Protein AF-A0A7W6LQP1-F1 (afdb_monomer)

Secondary structure (DSSP, 8-state):
--HHHHHHHHHHHHTT---HHHHHHH-GGGGGTTS-HHHHIIIIITTTT--SBTTB-HHHHHHH-HHHHHTT--HHHHIIIIITTTT--SS--TTGGG--TT---TTS-PPPEEEE-SSPP-TTS-EEEEE-S---SS--SHHHHHHHHHHHHHTTT-EEEEEES----HHHHHHHHHH-SEEEES----

pLDDT: mean 82.02, std 13.29, range [37.09, 97.5]

Nearest PDB structures (foldseek):
  1rrc-assembly1_A  TM=2.774E-01  e=2.272E-01  Tequatrovirus T4
  8iet-assembly1_B  TM=3.147E-01  e=8.866E-01  Homo sapiens
  6ks7-assembly1_e  TM=4.538E-01  e=5.812E+00  Saccharomyces cerevisiae S288C
  4a0o-assembly1_H  TM=3.782E-01  e=6.617E+00  Bos taurus
  4a0w-assembly1_N  TM=2.871E-01  e=5.812E+00  Bos taurus

Organism: NCBI:txid1404341

Foldseek 3Di:
DPPVLVVVLVLLVVLVQADQVQQCVVPVVCVVPPDRSSSCCSVPVQVVQHGRHQQADSVVQCVVCVVCVVVVHRSSVCCSVPVVVVVHGRHDDPVVVVPDPPPDDPPDADAWDKDFAPDDDDPVFAEDEAEQPDDDQDCPDRLVVSLVVLVVCLVPRHAYEYEHQEDPHPVSVNSSSHRHGMYTYRDDDD

Mean predicted aligned error: 14.45 Å

Solvent-accessible surface area (backbone atoms only — not comparable to full-atom values): 11230 Å² total; per-residue (Å²): 128,57,76,70,55,49,55,50,44,51,55,46,54,73,66,68,42,54,32,63,72,55,34,46,72,73,42,62,68,42,74,74,70,84,47,55,58,62,59,37,32,67,74,44,27,60,82,67,59,49,56,48,20,95,68,32,34,47,64,58,39,43,69,77,36,57,76,41,64,79,66,74,50,60,59,66,63,44,32,76,75,43,30,62,86,72,65,54,69,43,50,76,53,85,64,63,76,65,54,62,91,78,70,68,57,100,85,60,77,76,74,58,46,74,47,81,25,71,38,80,86,55,92,92,41,60,74,47,81,45,77,46,91,60,56,61,86,59,84,63,65,64,50,46,53,48,49,55,53,49,52,60,47,61,79,40,89,50,39,48,34,41,37,35,55,36,63,82,30,60,71,62,48,54,53,48,29,67,69,24,34,35,35,34,17,66,37,73,86,130

Structure (mmCIF, N/CA/C/O backbone):
data_AF-A0A7W6LQP1-F1
#
_entry.id   AF-A0A7W6LQP1-F1
#
loop_
_atom_site.group_PDB
_atom_site.id
_atom_site.type_symbol
_atom_site.label_atom_id
_atom_site.label_alt_id
_atom_site.label_comp_id
_atom_site.label_asym_id
_atom_site.label_entity_id
_atom_site.label_seq_id
_atom_site.pdbx_PDB_ins_code
_atom_site.Cartn_x
_atom_site.Cartn_y
_atom_site.Cartn_z
_atom_site.occupancy
_atom_site.B_iso_or_equiv
_atom_site.auth_seq_id
_atom_site.auth_comp_id
_atom_site.auth_asym_id
_atom_site.auth_atom_id
_atom_site.pdbx_PDB_model_num
ATOM 1 N N . MET A 1 1 ? 16.187 -2.037 -32.551 1.00 69.56 1 MET A N 1
ATOM 2 C CA . MET A 1 1 ? 16.527 -0.896 -31.666 1.00 69.56 1 MET A CA 1
ATOM 3 C C . MET A 1 1 ? 17.928 -0.417 -32.041 1.00 69.56 1 MET A C 1
ATOM 5 O O . MET A 1 1 ? 18.403 -0.852 -33.084 1.00 69.56 1 MET A O 1
ATOM 9 N N . SER A 1 2 ? 18.581 0.511 -31.327 1.00 84.94 2 SER A N 1
ATOM 10 C CA . SER A 1 2 ? 20.049 0.606 -31.476 1.00 84.94 2 SER A CA 1
ATOM 11 C C . SER A 1 2 ? 20.704 -0.609 -30.804 1.00 84.94 2 SER A C 1
ATOM 13 O O . SER A 1 2 ? 20.109 -1.195 -29.901 1.00 84.94 2 SER A O 1
ATOM 15 N N . GLY A 1 3 ? 21.920 -0.987 -31.212 1.00 85.88 3 GLY A N 1
ATOM 16 C CA . GLY A 1 3 ? 22.619 -2.134 -30.609 1.00 85.88 3 GLY A CA 1
ATOM 17 C C . GLY A 1 3 ? 22.840 -1.985 -29.096 1.00 85.88 3 GLY A C 1
ATOM 18 O O . GLY A 1 3 ? 22.761 -2.961 -28.358 1.00 85.88 3 GLY A O 1
ATOM 19 N N . ASP A 1 4 ? 23.026 -0.753 -28.615 1.00 87.88 4 ASP A N 1
ATOM 20 C CA . ASP A 1 4 ? 23.148 -0.468 -27.181 1.00 87.88 4 ASP A CA 1
ATOM 21 C C . ASP A 1 4 ? 21.821 -0.670 -26.435 1.00 87.88 4 ASP A C 1
ATOM 23 O O . ASP A 1 4 ? 21.801 -1.191 -25.323 1.00 87.88 4 ASP A O 1
ATOM 27 N N . GLN A 1 5 ? 20.700 -0.300 -27.060 1.00 88.50 5 GLN A N 1
ATOM 28 C CA . GLN A 1 5 ? 19.367 -0.501 -26.493 1.00 88.50 5 GLN A CA 1
ATOM 29 C C . GLN A 1 5 ? 18.980 -1.985 -26.429 1.00 88.50 5 GLN A C 1
ATOM 31 O O . GLN A 1 5 ? 18.284 -2.380 -25.501 1.00 88.50 5 GLN A O 1
ATOM 36 N N . GLU A 1 6 ? 19.416 -2.805 -27.390 1.00 91.75 6 GLU A N 1
ATOM 37 C CA . GLU A 1 6 ? 19.183 -4.260 -27.372 1.00 91.75 6 GLU A CA 1
ATOM 38 C C . GLU A 1 6 ? 19.923 -4.926 -26.214 1.00 91.75 6 GLU A C 1
ATOM 40 O O . GLU A 1 6 ? 19.305 -5.642 -25.432 1.00 91.75 6 GLU A O 1
ATOM 45 N N . ARG A 1 7 ? 21.203 -4.588 -26.019 1.00 93.69 7 ARG A N 1
ATOM 46 C CA . ARG A 1 7 ? 21.974 -5.070 -24.863 1.00 93.69 7 ARG A CA 1
ATOM 47 C C . ARG A 1 7 ? 21.341 -4.666 -23.533 1.00 93.69 7 ARG A C 1
ATOM 49 O O . ARG A 1 7 ? 21.351 -5.443 -22.586 1.00 93.69 7 ARG A O 1
ATOM 56 N N . LEU A 1 8 ? 20.802 -3.450 -23.462 1.00 93.75 8 LEU A N 1
ATOM 57 C CA . LEU A 1 8 ? 20.143 -2.955 -22.257 1.00 93.75 8 LEU A CA 1
ATOM 58 C C . LEU A 1 8 ? 18.829 -3.690 -21.971 1.00 93.75 8 LEU A C 1
ATOM 60 O O . LEU A 1 8 ? 18.526 -3.990 -20.820 1.00 93.75 8 LEU A O 1
ATOM 64 N N . ALA A 1 9 ? 18.056 -3.989 -23.018 1.00 95.19 9 ALA A N 1
ATOM 65 C CA . ALA A 1 9 ? 16.833 -4.773 -22.899 1.00 95.19 9 ALA A CA 1
ATOM 66 C C . ALA A 1 9 ? 17.123 -6.190 -22.394 1.00 95.19 9 ALA A C 1
ATOM 68 O O . ALA A 1 9 ? 16.424 -6.662 -21.501 1.00 95.19 9 ALA A O 1
ATOM 69 N N . GLU A 1 10 ? 18.164 -6.837 -22.924 1.00 95.94 10 GLU A N 1
ATOM 70 C CA . GLU A 1 10 ? 18.619 -8.152 -22.461 1.00 95.94 10 GLU A CA 1
ATOM 71 C C . GLU A 1 10 ? 19.015 -8.113 -20.980 1.00 95.94 10 GLU A C 1
ATOM 73 O O . GLU A 1 10 ? 18.502 -8.907 -20.198 1.00 95.94 10 GLU A O 1
ATOM 78 N N . GLU A 1 11 ? 19.830 -7.138 -20.566 1.00 96.56 11 GLU A N 1
ATOM 79 C CA . GLU A 1 11 ? 20.250 -6.976 -19.165 1.00 96.56 11 GLU A CA 1
ATOM 80 C C . GLU A 1 11 ? 19.054 -6.797 -18.210 1.00 96.56 11 GLU A C 1
ATOM 82 O O . GLU A 1 11 ? 18.987 -7.426 -17.151 1.00 96.56 11 GLU A O 1
ATOM 87 N N . ILE A 1 12 ? 18.073 -5.973 -18.593 1.00 96.69 12 ILE A N 1
ATOM 88 C CA . ILE A 1 12 ? 16.860 -5.751 -17.793 1.00 96.69 12 ILE A CA 1
ATOM 89 C C . ILE A 1 12 ? 15.991 -7.013 -17.746 1.00 96.69 12 ILE A C 1
ATOM 91 O O . ILE A 1 12 ? 15.476 -7.353 -16.680 1.00 96.69 12 ILE A O 1
ATOM 95 N N . ALA A 1 13 ? 15.843 -7.731 -18.858 1.00 95.75 13 ALA A N 1
ATOM 96 C CA . ALA A 1 13 ? 15.074 -8.971 -18.893 1.00 95.75 13 ALA A CA 1
ATOM 97 C C . ALA A 1 13 ? 15.719 -10.070 -18.034 1.00 95.75 13 ALA A C 1
ATOM 99 O O . ALA A 1 13 ? 15.031 -10.732 -17.256 1.00 95.75 13 ALA A O 1
ATOM 100 N N . GLU A 1 14 ? 17.040 -10.233 -18.124 1.00 96.62 14 GLU A N 1
ATOM 101 C CA . GLU A 1 14 ? 17.797 -11.232 -17.362 1.00 96.62 14 GLU A CA 1
ATOM 102 C C . GLU A 1 14 ? 17.792 -10.960 -15.853 1.00 96.62 14 GLU A C 1
ATOM 104 O O . GLU A 1 14 ? 17.880 -11.900 -15.063 1.00 96.62 14 GLU A O 1
ATOM 109 N N . SER A 1 15 ? 17.619 -9.700 -15.439 1.00 95.81 15 SER A N 1
ATOM 110 C CA . SER A 1 15 ? 17.492 -9.347 -14.020 1.00 95.81 15 SER A CA 1
ATOM 111 C C . SER A 1 15 ? 16.252 -9.945 -13.340 1.00 95.81 15 SER A C 1
ATOM 113 O O . SER A 1 15 ? 16.213 -10.051 -12.115 1.00 95.81 15 SER A O 1
ATOM 115 N N . GLY A 1 16 ? 15.219 -10.304 -14.115 1.00 95.31 16 GLY A N 1
ATOM 116 C CA . GLY A 1 16 ? 13.928 -10.765 -13.597 1.00 95.31 16 GLY A CA 1
ATOM 117 C C . GLY A 1 16 ? 13.080 -9.676 -12.925 1.00 95.31 16 GLY A C 1
ATOM 118 O O . GLY A 1 16 ? 12.035 -9.992 -12.361 1.00 95.31 16 GLY A O 1
ATOM 119 N N . LEU A 1 17 ? 13.505 -8.407 -12.970 1.00 95.69 17 LEU A N 1
ATOM 120 C CA . LEU A 1 17 ? 12.782 -7.278 -12.368 1.00 95.69 17 LEU A CA 1
ATOM 121 C C . LEU A 1 17 ? 11.701 -6.696 -13.286 1.00 95.69 17 LEU A C 1
ATOM 123 O O . LEU A 1 17 ? 10.808 -5.998 -12.806 1.00 95.69 17 LEU A O 1
ATOM 127 N N . PHE A 1 18 ? 11.783 -6.965 -14.591 1.00 97.50 18 PHE A N 1
ATOM 128 C CA . PHE A 1 18 ? 10.782 -6.524 -15.555 1.00 97.50 18 PHE A CA 1
ATOM 129 C C . PHE A 1 18 ? 9.628 -7.522 -15.652 1.00 97.50 18 PHE A C 1
ATOM 131 O O . PHE A 1 18 ? 9.814 -8.660 -16.083 1.00 97.50 18 PHE A O 1
ATOM 138 N N . ASP A 1 19 ? 8.431 -7.073 -15.281 1.00 96.12 19 ASP A N 1
ATOM 139 C CA . ASP A 1 19 ? 7.193 -7.840 -15.392 1.00 96.12 19 ASP A CA 1
ATOM 140 C C . ASP A 1 19 ? 6.335 -7.249 -16.512 1.00 96.12 19 ASP A C 1
ATOM 142 O O . ASP A 1 19 ? 5.708 -6.201 -16.362 1.00 96.12 19 ASP A O 1
ATOM 146 N N . GLU A 1 20 ? 6.306 -7.940 -17.650 1.00 93.94 20 GLU A N 1
ATOM 147 C CA . GLU A 1 20 ? 5.588 -7.492 -18.842 1.00 93.94 20 GLU A CA 1
ATOM 148 C C . GLU A 1 20 ? 4.081 -7.319 -18.602 1.00 93.94 20 GLU A C 1
ATOM 150 O O . GLU A 1 20 ? 3.495 -6.309 -19.003 1.00 93.94 20 GLU A O 1
ATOM 155 N N . ALA A 1 21 ? 3.444 -8.290 -17.942 1.00 93.00 21 ALA A N 1
ATOM 156 C CA . ALA A 1 21 ? 2.001 -8.275 -17.728 1.00 93.00 21 ALA A CA 1
ATOM 157 C C . ALA A 1 21 ? 1.603 -7.145 -16.772 1.00 93.00 21 ALA A C 1
ATOM 159 O O . ALA A 1 21 ? 0.633 -6.422 -17.022 1.00 93.00 21 ALA A O 1
ATOM 160 N N . TRP A 1 22 ? 2.383 -6.960 -15.707 1.00 93.88 22 TRP A N 1
ATOM 161 C CA . TRP A 1 22 ? 2.199 -5.862 -14.772 1.00 93.88 22 TRP A CA 1
ATOM 162 C C . TRP A 1 22 ? 2.431 -4.513 -15.452 1.00 93.88 22 TRP A C 1
ATOM 164 O O . TRP A 1 22 ? 1.578 -3.628 -15.357 1.00 93.88 22 TRP A O 1
ATOM 174 N N . TYR A 1 23 ? 3.524 -4.374 -16.205 1.00 93.88 23 TYR A N 1
ATOM 175 C CA . TYR A 1 23 ? 3.899 -3.124 -16.859 1.00 93.88 23 TYR A CA 1
ATOM 176 C C . TYR A 1 23 ? 2.812 -2.631 -17.819 1.00 93.88 23 TYR A C 1
ATOM 178 O O . TYR A 1 23 ? 2.438 -1.460 -17.778 1.00 93.88 23 TYR A O 1
ATOM 186 N N . VAL A 1 24 ? 2.234 -3.526 -18.627 1.00 91.38 24 VAL A N 1
ATOM 187 C CA . VAL A 1 24 ? 1.111 -3.190 -19.522 1.00 91.38 24 VAL A CA 1
ATOM 188 C C . VAL A 1 24 ? -0.146 -2.812 -18.736 1.00 91.38 24 VAL A C 1
ATOM 190 O O . VAL A 1 24 ? -0.863 -1.892 -19.131 1.00 91.38 24 VAL A O 1
ATOM 193 N N . SER A 1 25 ? -0.416 -3.494 -17.618 1.00 91.00 25 SER A N 1
ATOM 194 C CA . SER A 1 25 ? -1.590 -3.206 -16.783 1.00 91.00 25 SER A CA 1
ATOM 195 C C . SER A 1 25 ? -1.522 -1.832 -16.106 1.00 91.00 25 SER A C 1
ATOM 197 O O . SER A 1 25 ? -2.553 -1.183 -15.932 1.00 91.00 25 SER A O 1
ATOM 199 N N . VAL A 1 26 ? -0.314 -1.376 -15.758 1.00 89.31 26 VAL A N 1
ATOM 200 C CA . VAL A 1 26 ? -0.073 -0.096 -15.075 1.00 89.31 26 VAL A CA 1
ATOM 201 C C . VAL A 1 26 ? 0.110 1.045 -16.072 1.00 89.31 26 VAL A C 1
ATOM 203 O O . VAL A 1 26 ? -0.424 2.138 -15.880 1.00 89.31 26 VAL A O 1
ATOM 206 N N . TYR A 1 27 ? 0.829 0.797 -17.165 1.00 91.06 27 TYR A N 1
ATOM 207 C CA . TYR A 1 27 ? 1.185 1.798 -18.163 1.00 91.06 27 TYR A CA 1
ATOM 208 C C . TYR A 1 27 ? 0.525 1.482 -19.506 1.00 91.06 27 TYR A C 1
ATOM 210 O O . TYR A 1 27 ? 1.161 1.011 -20.452 1.00 91.06 27 TYR A O 1
ATOM 218 N N . GLY A 1 28 ? -0.778 1.757 -19.596 1.00 81.31 28 GLY A N 1
ATOM 219 C CA . GLY A 1 28 ? -1.591 1.438 -20.776 1.00 81.31 28 GLY A CA 1
ATOM 220 C C . GLY A 1 28 ? -1.173 2.151 -22.072 1.00 81.31 28 GLY A C 1
ATOM 221 O O . GLY A 1 28 ? -1.563 1.726 -23.157 1.00 81.31 28 GLY A O 1
ATOM 222 N N . ASP A 1 29 ? -0.349 3.199 -21.989 1.00 82.62 29 ASP A N 1
ATOM 223 C CA . ASP A 1 29 ? 0.241 3.863 -23.154 1.00 82.62 29 ASP A CA 1
ATOM 224 C C . ASP A 1 29 ? 1.258 2.982 -23.892 1.00 82.62 29 ASP A C 1
ATOM 226 O O . ASP A 1 29 ? 1.397 3.111 -25.108 1.00 82.62 29 ASP A O 1
ATOM 230 N N . SER A 1 30 ? 1.890 2.032 -23.197 1.00 78.56 30 SER A N 1
ATOM 231 C CA . SER A 1 30 ? 2.830 1.078 -23.799 1.00 78.56 30 SER A CA 1
ATOM 232 C C . SER A 1 30 ? 2.208 0.254 -24.932 1.00 78.56 30 SER A C 1
ATOM 234 O O . SER A 1 30 ? 2.873 -0.034 -25.927 1.00 78.56 30 SER A O 1
ATOM 236 N N . ALA A 1 31 ? 0.906 -0.036 -24.846 1.00 72.69 31 ALA A N 1
ATOM 237 C CA . ALA A 1 31 ? 0.161 -0.785 -25.857 1.00 72.69 31 ALA A CA 1
ATOM 238 C C . ALA A 1 31 ? -0.154 0.027 -27.130 1.00 72.69 31 ALA A C 1
ATOM 240 O O . ALA A 1 31 ? -0.537 -0.546 -28.151 1.00 72.69 31 ALA A O 1
ATOM 241 N N . LEU A 1 32 ? -0.009 1.356 -27.095 1.00 73.44 32 LEU A N 1
ATOM 242 C CA . LEU A 1 32 ? -0.428 2.248 -28.184 1.00 73.44 32 LEU A CA 1
ATOM 243 C C . LEU A 1 32 ? 0.670 2.508 -29.223 1.00 73.44 32 LEU A C 1
ATOM 245 O O . LEU A 1 32 ? 0.385 3.041 -30.294 1.00 73.44 32 LEU A O 1
ATOM 249 N N . VAL A 1 33 ? 1.920 2.145 -28.922 1.00 75.94 33 VAL A N 1
ATOM 250 C CA . VAL A 1 33 ? 3.099 2.579 -29.697 1.00 75.94 33 VAL A CA 1
ATOM 251 C C . VAL A 1 33 ? 3.625 1.497 -30.654 1.00 75.94 33 VAL A C 1
ATOM 253 O O . VAL A 1 33 ? 4.584 1.734 -31.384 1.00 75.94 33 VAL A O 1
ATOM 256 N N . GLY A 1 34 ? 3.002 0.311 -30.686 1.00 79.12 34 GLY A N 1
ATOM 257 C CA . GLY A 1 34 ? 3.421 -0.804 -31.551 1.00 79.12 34 GLY A CA 1
ATOM 258 C C . GLY A 1 34 ? 4.811 -1.370 -31.224 1.00 79.12 34 GLY A C 1
ATOM 259 O O . GLY A 1 34 ? 5.423 -2.009 -32.075 1.00 79.12 34 GLY A O 1
ATOM 260 N N . LEU A 1 35 ? 5.312 -1.105 -30.016 1.00 86.25 35 LEU A N 1
ATOM 261 C CA . LEU A 1 35 ? 6.548 -1.652 -29.457 1.00 86.25 35 LEU A CA 1
ATOM 262 C C . LEU A 1 35 ? 6.207 -2.799 -28.506 1.00 86.25 35 LEU A C 1
ATOM 264 O O . LEU A 1 35 ? 5.109 -2.816 -27.943 1.00 86.25 35 LEU A O 1
ATOM 268 N N . SER A 1 36 ? 7.145 -3.720 -28.274 1.00 91.56 36 SER A N 1
ATOM 269 C CA . SER A 1 36 ? 6.981 -4.626 -27.132 1.00 91.56 36 SER A CA 1
ATOM 270 C C . SER A 1 36 ? 7.047 -3.830 -25.815 1.00 91.56 36 SER A C 1
ATOM 272 O O . SER A 1 36 ? 7.673 -2.763 -25.775 1.00 91.56 36 SER A O 1
ATOM 274 N N . PRO A 1 37 ? 6.447 -4.312 -24.714 1.00 93.94 37 PRO A N 1
ATOM 275 C CA . PRO A 1 37 ? 6.491 -3.598 -23.437 1.00 93.94 37 PRO A CA 1
ATOM 276 C C . PRO A 1 37 ? 7.917 -3.359 -22.927 1.00 93.94 37 PRO A C 1
ATOM 278 O O . PRO A 1 37 ? 8.210 -2.274 -22.428 1.00 93.94 37 PRO A O 1
ATOM 281 N N . LEU A 1 38 ? 8.826 -4.321 -23.119 1.00 94.69 38 LEU A N 1
ATOM 282 C CA . LEU A 1 38 ? 10.237 -4.169 -22.756 1.00 94.69 38 LEU A CA 1
ATOM 283 C C . LEU A 1 38 ? 10.943 -3.132 -23.643 1.00 94.69 38 LEU A C 1
ATOM 285 O O . LEU A 1 38 ? 11.690 -2.292 -23.145 1.00 94.69 38 LEU A O 1
ATOM 289 N N . GLU A 1 39 ? 10.674 -3.133 -24.952 1.00 93.38 39 GLU A N 1
ATOM 290 C CA . GLU A 1 39 ? 11.218 -2.113 -25.858 1.00 93.38 39 GLU A CA 1
ATOM 291 C C . GLU A 1 39 ? 10.698 -0.714 -25.501 1.00 93.38 39 GLU A C 1
ATOM 293 O O . GLU A 1 39 ? 11.449 0.264 -25.520 1.00 93.38 39 GLU A O 1
ATOM 298 N N . HIS A 1 40 ? 9.413 -0.612 -25.154 1.00 94.62 40 HIS A N 1
ATOM 299 C CA . HIS A 1 40 ? 8.802 0.619 -24.670 1.00 94.62 40 HIS A CA 1
ATOM 300 C C . HIS A 1 40 ? 9.461 1.084 -23.368 1.00 94.62 40 HIS A C 1
ATOM 302 O O . HIS A 1 40 ? 9.798 2.262 -23.223 1.00 94.62 40 HIS A O 1
ATOM 308 N N . PHE A 1 41 ? 9.685 0.166 -22.430 1.00 95.12 41 PHE A N 1
ATOM 309 C CA . PHE A 1 41 ? 10.328 0.463 -21.159 1.00 95.12 41 PHE A CA 1
ATOM 310 C C . PHE A 1 41 ? 11.758 0.984 -21.342 1.00 95.12 41 PHE A C 1
ATOM 312 O O . PHE A 1 41 ? 12.098 2.038 -20.812 1.00 95.12 41 PHE A O 1
ATOM 319 N N . VAL A 1 42 ? 12.566 0.325 -22.172 1.00 94.81 42 VAL A N 1
ATOM 320 C CA . VAL A 1 42 ? 13.941 0.763 -22.458 1.00 94.81 42 VAL A CA 1
ATOM 321 C C . VAL A 1 42 ? 13.977 2.130 -23.145 1.00 94.81 42 VAL A C 1
ATOM 323 O O . VAL A 1 42 ? 14.840 2.953 -22.844 1.00 94.81 42 VAL A O 1
ATOM 326 N N . ARG A 1 43 ? 13.051 2.401 -24.073 1.00 91.38 43 ARG A N 1
ATOM 327 C CA . ARG A 1 43 ? 13.040 3.664 -24.832 1.00 91.38 43 ARG A CA 1
ATOM 328 C C . ARG A 1 43 ? 12.448 4.842 -24.066 1.00 91.38 43 ARG A C 1
ATOM 330 O O . ARG A 1 43 ? 12.897 5.969 -24.266 1.00 91.38 43 ARG A O 1
ATOM 337 N N . PHE A 1 44 ? 11.432 4.597 -23.245 1.00 91.81 44 PHE A N 1
ATOM 338 C CA . PHE A 1 44 ? 10.658 5.646 -22.580 1.00 91.81 44 PHE A CA 1
ATOM 339 C C . PHE A 1 44 ? 10.569 5.437 -21.073 1.00 91.81 44 PHE A C 1
ATOM 341 O O . PHE A 1 44 ? 10.730 6.390 -20.321 1.00 91.81 44 PHE A O 1
ATOM 348 N N . GLY A 1 45 ? 10.333 4.205 -20.625 1.00 92.69 45 GLY A N 1
ATOM 349 C CA . GLY A 1 45 ? 10.152 3.875 -19.210 1.00 92.69 45 GLY A CA 1
ATOM 350 C C . GLY A 1 45 ? 11.310 4.307 -18.312 1.00 92.69 45 GLY A C 1
ATOM 351 O O . GLY A 1 45 ? 11.050 4.969 -17.311 1.00 92.69 45 GLY A O 1
ATOM 352 N N . LEU A 1 46 ? 12.556 4.024 -18.703 1.00 92.81 46 LEU A N 1
ATOM 353 C CA . LEU A 1 46 ? 13.755 4.439 -17.957 1.00 92.81 46 LEU A CA 1
ATOM 354 C C . LEU A 1 46 ? 13.834 5.970 -17.815 1.00 92.81 46 LEU A C 1
ATOM 356 O O . LEU A 1 46 ? 13.932 6.500 -16.712 1.00 92.81 46 LEU A O 1
ATOM 360 N N . MET A 1 47 ? 13.671 6.704 -18.924 1.00 90.25 47 MET A N 1
ATOM 361 C CA . MET A 1 47 ? 13.664 8.177 -18.921 1.00 90.25 47 MET A CA 1
ATOM 362 C C . MET A 1 47 ? 12.538 8.745 -18.044 1.00 90.25 47 MET A C 1
ATOM 364 O O . MET A 1 47 ? 12.723 9.737 -17.342 1.00 90.25 47 MET A O 1
ATOM 368 N N . LEU A 1 48 ? 11.365 8.113 -18.087 1.00 91.56 48 LEU A N 1
ATOM 369 C CA . LEU A 1 48 ? 10.193 8.500 -17.308 1.00 91.56 48 LEU A CA 1
ATOM 370 C C . LEU A 1 48 ? 10.251 8.015 -15.851 1.00 91.56 48 LEU A C 1
ATOM 372 O O . LEU A 1 48 ? 9.289 8.246 -15.120 1.00 91.56 48 LEU A O 1
ATOM 376 N N . ARG A 1 49 ? 11.342 7.353 -15.435 1.00 91.69 49 ARG A N 1
ATOM 377 C CA . ARG A 1 49 ? 11.515 6.750 -14.103 1.00 91.69 49 ARG A CA 1
ATOM 378 C C . ARG A 1 49 ? 10.332 5.860 -13.705 1.00 91.69 49 ARG A C 1
ATOM 380 O O . ARG A 1 49 ? 9.837 5.936 -12.582 1.00 91.69 49 ARG A O 1
ATOM 387 N N . ARG A 1 50 ? 9.838 5.069 -14.661 1.00 94.56 50 ARG A N 1
ATOM 388 C CA . ARG A 1 50 ? 8.769 4.092 -14.434 1.00 94.56 50 ARG A CA 1
ATOM 389 C C . ARG A 1 50 ? 9.317 2.850 -13.761 1.00 94.56 50 ARG A C 1
ATOM 391 O O . ARG A 1 50 ? 10.458 2.464 -13.991 1.00 94.56 50 ARG A O 1
ATOM 398 N N . ASP A 1 51 ? 8.447 2.184 -13.025 1.00 95.94 51 ASP A N 1
ATOM 399 C CA . ASP A 1 51 ? 8.778 0.913 -12.410 1.00 95.94 51 ASP A CA 1
ATOM 400 C C . ASP A 1 51 ? 8.765 -0.198 -13.471 1.00 95.94 51 ASP A C 1
ATOM 402 O 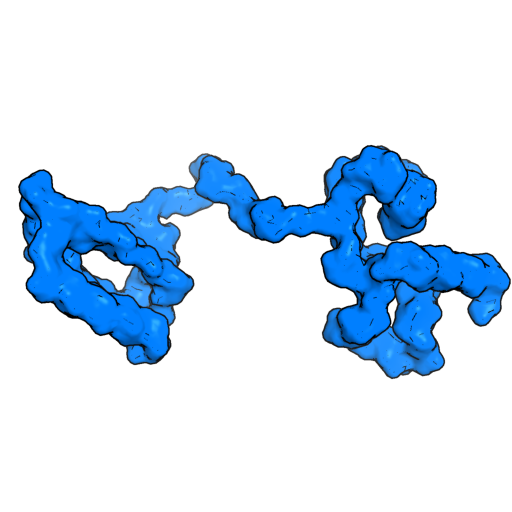O . ASP A 1 51 ? 7.863 -0.234 -14.315 1.00 95.94 51 ASP A O 1
ATOM 406 N N . PRO A 1 52 ? 9.754 -1.107 -13.468 1.00 95.81 52 PRO A N 1
ATOM 407 C CA . PRO A 1 52 ? 9.782 -2.246 -14.384 1.00 95.81 52 PRO A CA 1
ATOM 408 C C . PRO A 1 52 ? 8.784 -3.342 -13.977 1.00 95.81 52 PRO A C 1
ATOM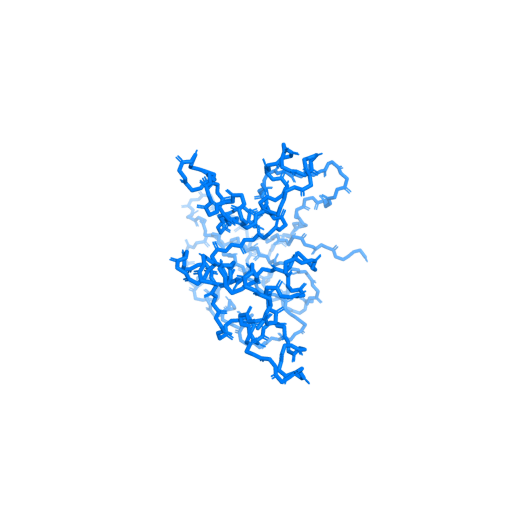 410 O O . PRO A 1 52 ? 8.415 -4.177 -14.799 1.00 95.81 52 PRO A O 1
ATOM 413 N N . GLY A 1 53 ? 8.352 -3.350 -12.714 1.00 94.62 53 GLY A N 1
ATOM 414 C CA . GLY A 1 53 ? 7.537 -4.397 -12.117 1.00 94.62 53 GLY A CA 1
ATOM 415 C C . GLY A 1 53 ? 7.385 -4.199 -10.605 1.00 94.62 53 GLY A C 1
ATOM 416 O O . GLY A 1 53 ? 8.076 -3.369 -10.016 1.00 94.62 53 GLY A O 1
ATOM 417 N N . PRO A 1 54 ? 6.543 -5.001 -9.932 1.00 91.75 54 PRO A N 1
ATOM 418 C CA . PRO A 1 54 ? 6.291 -4.877 -8.491 1.00 91.75 54 PRO A CA 1
ATOM 419 C C . PRO A 1 54 ? 7.513 -5.218 -7.620 1.00 91.75 54 PRO A C 1
ATOM 421 O O . PRO A 1 54 ? 7.511 -4.960 -6.419 1.00 91.75 54 PRO A O 1
ATOM 424 N N . ALA A 1 55 ? 8.549 -5.820 -8.211 1.00 92.38 55 ALA A N 1
ATOM 425 C CA . ALA A 1 55 ? 9.793 -6.183 -7.542 1.00 92.38 55 ALA A CA 1
ATOM 426 C C . ALA A 1 55 ? 10.821 -5.037 -7.479 1.00 92.38 55 ALA A C 1
ATOM 428 O O . ALA A 1 55 ? 11.892 -5.233 -6.907 1.00 92.38 55 ALA A O 1
ATOM 429 N N . PHE A 1 56 ? 10.519 -3.861 -8.041 1.00 94.75 56 PHE A N 1
ATOM 430 C CA . PHE A 1 56 ? 11.393 -2.692 -7.979 1.00 94.75 56 PHE A CA 1
ATOM 431 C C . PHE A 1 56 ? 10.578 -1.390 -7.949 1.00 94.75 56 PHE A C 1
ATOM 433 O O . PHE A 1 56 ? 9.826 -1.112 -8.877 1.00 94.75 56 PHE A O 1
ATOM 440 N N . ASP A 1 57 ? 10.743 -0.589 -6.895 1.00 93.62 57 ASP A N 1
ATOM 441 C CA . ASP A 1 57 ? 10.144 0.745 -6.751 1.00 93.62 57 ASP A CA 1
ATOM 442 C C . ASP A 1 57 ? 11.230 1.795 -7.013 1.00 93.62 57 ASP A C 1
ATOM 444 O O . ASP A 1 57 ? 12.110 2.045 -6.183 1.00 93.62 57 ASP A O 1
ATOM 448 N N . THR A 1 58 ? 11.168 2.409 -8.192 1.00 92.50 58 THR A N 1
ATOM 449 C CA . THR A 1 58 ? 12.163 3.368 -8.689 1.00 92.50 58 THR A CA 1
ATOM 450 C C . THR A 1 58 ? 12.265 4.587 -7.784 1.00 92.50 58 THR A C 1
ATOM 452 O O . THR A 1 58 ? 13.359 5.109 -7.549 1.00 92.50 58 THR A O 1
ATOM 455 N N . ARG A 1 59 ? 11.128 5.052 -7.256 1.00 90.06 59 ARG A N 1
ATOM 456 C CA . ARG A 1 59 ? 11.077 6.231 -6.391 1.00 90.06 59 ARG A CA 1
ATOM 457 C C . ARG A 1 59 ? 11.659 5.915 -5.021 1.00 90.06 59 ARG A C 1
ATOM 459 O O . ARG A 1 59 ? 12.500 6.668 -4.545 1.00 90.06 59 ARG A O 1
ATOM 466 N N . PHE A 1 60 ? 11.247 4.807 -4.412 1.00 90.25 60 PHE A N 1
ATOM 467 C CA . PHE A 1 60 ? 11.811 4.340 -3.148 1.00 90.25 60 PHE A 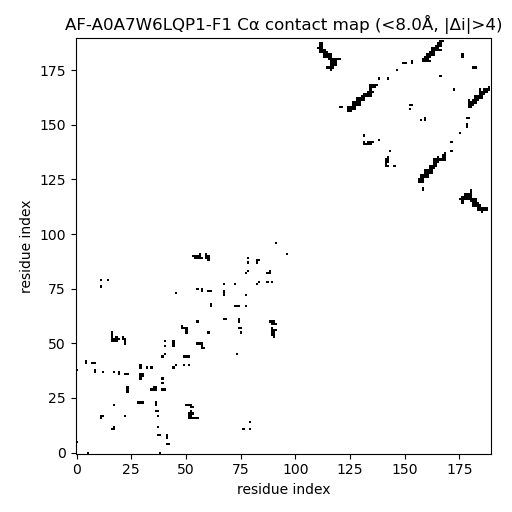CA 1
ATOM 468 C C . PHE A 1 60 ? 13.322 4.143 -3.254 1.00 90.25 60 PHE A C 1
ATOM 470 O O . PHE A 1 60 ? 14.065 4.604 -2.391 1.00 90.25 60 PHE A O 1
ATOM 477 N N . TYR A 1 61 ? 13.783 3.513 -4.335 1.00 92.44 61 TYR A N 1
ATOM 478 C CA . TYR A 1 61 ? 15.203 3.270 -4.529 1.00 92.44 61 TYR A CA 1
ATOM 479 C C . TYR A 1 61 ? 15.997 4.581 -4.604 1.00 92.44 61 TYR A C 1
ATOM 481 O O . TYR A 1 61 ? 17.067 4.672 -4.015 1.00 92.44 61 TYR A O 1
ATOM 489 N N . LEU A 1 62 ? 15.469 5.615 -5.264 1.00 90.69 62 LEU A N 1
ATOM 490 C CA . LEU A 1 62 ? 16.080 6.949 -5.281 1.00 90.69 62 LEU A CA 1
ATOM 491 C C . LEU A 1 62 ? 16.072 7.640 -3.910 1.00 90.69 62 LEU A C 1
ATOM 493 O O . LEU A 1 62 ? 17.040 8.312 -3.566 1.00 90.69 62 LEU A O 1
ATOM 497 N N . GLU A 1 63 ? 14.989 7.499 -3.145 1.00 88.69 63 GLU A N 1
ATOM 498 C CA . GLU A 1 63 ? 14.843 8.114 -1.818 1.0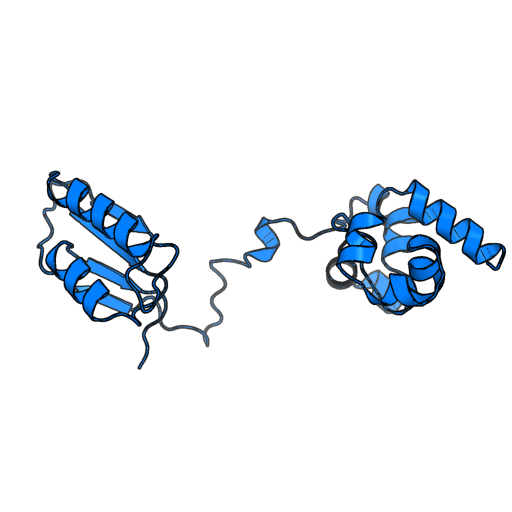0 88.69 63 GLU A CA 1
ATOM 499 C C . GLU A 1 63 ? 15.832 7.530 -0.799 1.00 88.69 63 GLU A C 1
ATOM 501 O O . GLU A 1 63 ? 16.432 8.279 -0.029 1.00 88.69 63 GLU A O 1
ATOM 506 N N . GLU A 1 64 ? 16.043 6.213 -0.821 1.00 89.06 64 GLU A N 1
ATOM 507 C CA . GLU A 1 64 ? 16.970 5.531 0.093 1.00 89.06 64 GLU A CA 1
ATOM 508 C C . GLU A 1 64 ? 18.442 5.680 -0.316 1.00 89.06 64 GLU A C 1
ATOM 510 O O . GLU A 1 64 ? 19.341 5.552 0.513 1.00 89.06 64 GLU A O 1
ATOM 515 N N . ASN A 1 65 ? 18.704 5.949 -1.596 1.00 89.12 65 ASN A N 1
ATOM 516 C CA . ASN A 1 65 ? 20.045 5.951 -2.173 1.00 89.12 65 ASN A CA 1
ATOM 517 C C . ASN A 1 65 ? 20.366 7.323 -2.778 1.00 89.12 65 ASN A C 1
ATOM 519 O O . ASN A 1 65 ? 20.495 7.484 -3.989 1.00 89.12 65 ASN A O 1
ATOM 523 N N . GLY A 1 66 ? 20.486 8.344 -1.928 1.00 83.94 66 GLY A N 1
ATOM 524 C CA . GLY A 1 66 ? 20.755 9.714 -2.383 1.00 83.94 66 GLY A CA 1
ATOM 525 C C . GLY A 1 66 ? 22.041 9.863 -3.214 1.00 83.94 66 GLY A C 1
ATOM 526 O O . GLY A 1 66 ? 22.114 10.733 -4.079 1.00 83.94 66 GLY A O 1
ATOM 527 N N . ASP A 1 67 ? 23.014 8.968 -3.019 1.00 85.50 67 ASP A N 1
ATOM 528 C CA . ASP A 1 67 ? 24.286 8.923 -3.748 1.00 85.50 67 ASP A CA 1
ATOM 529 C C . ASP A 1 67 ? 24.118 8.724 -5.263 1.00 85.50 67 ASP A C 1
ATOM 531 O O . ASP A 1 67 ? 24.894 9.273 -6.047 1.00 85.50 67 ASP A O 1
ATOM 535 N N . ILE A 1 68 ? 23.088 7.992 -5.699 1.00 84.62 68 ILE A N 1
ATOM 536 C CA . ILE A 1 68 ? 22.847 7.752 -7.131 1.00 84.62 68 ILE A CA 1
ATOM 537 C C . ILE A 1 68 ? 22.119 8.911 -7.815 1.00 84.62 68 ILE A C 1
ATOM 539 O O . ILE A 1 68 ? 22.337 9.162 -9.002 1.00 84.62 68 ILE A O 1
ATOM 543 N N . GLY A 1 69 ? 21.281 9.639 -7.069 1.00 73.44 69 GLY A N 1
ATOM 544 C CA . GLY A 1 69 ? 20.537 10.787 -7.583 1.00 73.44 69 GLY A CA 1
ATOM 545 C C . GLY A 1 69 ? 21.458 11.949 -7.951 1.00 7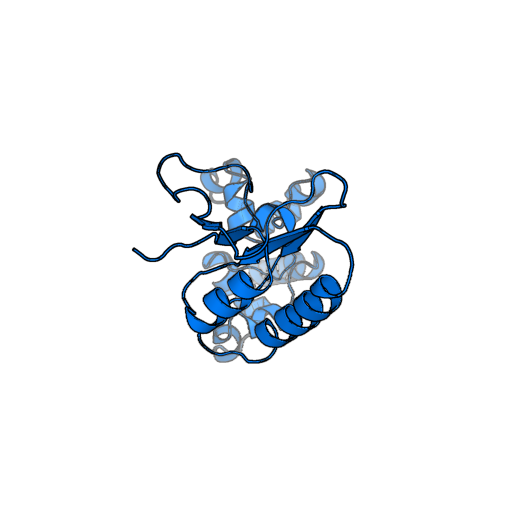3.44 69 GLY A C 1
ATOM 546 O O . GLY A 1 69 ? 21.227 12.620 -8.954 1.00 73.44 69 GLY A O 1
ATOM 547 N N . GLU A 1 70 ? 22.534 12.146 -7.184 1.00 72.56 70 GLU A N 1
ATOM 548 C CA . GLU A 1 70 ? 23.558 13.166 -7.452 1.00 72.56 70 GLU A CA 1
ATOM 549 C C . GLU A 1 70 ? 24.440 12.828 -8.667 1.00 72.56 70 GLU A C 1
ATOM 551 O O . GLU A 1 70 ? 24.986 13.729 -9.304 1.00 72.56 70 GLU A O 1
ATOM 556 N N . ALA A 1 71 ? 24.558 11.541 -9.009 1.00 74.62 71 ALA A N 1
ATOM 557 C CA . ALA A 1 71 ? 25.385 11.044 -10.108 1.00 74.62 71 ALA A CA 1
ATOM 558 C C . ALA A 1 71 ? 24.629 10.885 -11.446 1.00 74.62 71 ALA A C 1
ATOM 560 O O . ALA A 1 71 ? 25.238 10.465 -12.430 1.00 74.62 71 ALA A O 1
ATOM 561 N N . ASP A 1 72 ? 23.327 11.207 -11.484 1.00 79.19 72 ASP A N 1
ATOM 562 C CA . ASP A 1 72 ? 22.426 11.020 -12.640 1.00 79.19 72 ASP A CA 1
ATOM 563 C C . ASP A 1 72 ? 22.463 9.586 -13.213 1.00 79.19 72 ASP A C 1
ATOM 565 O O . ASP A 1 72 ? 22.387 9.354 -14.420 1.00 79.19 72 ASP A O 1
ATOM 569 N N . ILE A 1 73 ? 22.620 8.596 -12.327 1.00 84.06 73 ILE A N 1
ATOM 570 C CA . ILE A 1 73 ? 22.636 7.175 -12.687 1.00 84.06 73 ILE A CA 1
ATOM 571 C C . ILE A 1 73 ? 21.203 6.640 -12.655 1.00 84.06 73 ILE A C 1
ATOM 573 O O . ILE A 1 73 ? 20.455 6.896 -11.711 1.00 84.06 73 ILE A O 1
ATOM 577 N N . ASP A 1 74 ? 20.827 5.852 -13.666 1.00 91.69 74 ASP A N 1
ATOM 578 C CA . ASP A 1 74 ? 19.528 5.182 -13.682 1.00 91.69 74 ASP A CA 1
ATOM 579 C C . ASP A 1 74 ? 19.390 4.208 -12.484 1.00 91.69 74 ASP A C 1
ATOM 581 O O . ASP A 1 74 ? 20.238 3.319 -12.321 1.00 91.69 74 ASP A O 1
ATOM 585 N N . PRO A 1 75 ? 18.341 4.344 -11.649 1.00 93.81 75 PRO A N 1
ATOM 586 C CA . PRO A 1 75 ? 18.170 3.556 -10.427 1.00 93.81 75 PRO A CA 1
ATOM 587 C C . PRO A 1 75 ? 18.123 2.050 -10.666 1.00 93.81 75 PRO A C 1
ATOM 589 O O . PRO A 1 75 ? 18.737 1.283 -9.921 1.00 93.81 75 PRO A O 1
ATOM 592 N N . LEU A 1 76 ? 17.411 1.626 -11.713 1.00 95.56 76 LEU A N 1
ATOM 593 C CA . LEU A 1 76 ? 17.235 0.215 -12.023 1.00 95.56 76 LEU A CA 1
ATOM 594 C C . LEU A 1 76 ? 18.562 -0.390 -12.478 1.00 95.56 76 LEU A C 1
ATOM 596 O O . LEU A 1 76 ? 18.961 -1.444 -11.985 1.00 95.56 76 LEU A O 1
ATOM 600 N N . LEU A 1 77 ? 19.290 0.302 -13.357 1.00 94.75 77 LEU A N 1
ATOM 601 C CA . LEU A 1 77 ? 20.600 -0.170 -13.814 1.00 94.75 77 LEU A CA 1
ATOM 602 C C . LEU A 1 77 ? 21.630 -0.202 -12.688 1.00 94.75 77 LEU A C 1
ATOM 604 O O . LEU A 1 77 ? 22.432 -1.135 -12.619 1.00 94.75 77 LEU A O 1
ATOM 608 N N . HIS A 1 78 ? 21.606 0.783 -11.788 1.00 95.31 78 HIS A N 1
ATOM 609 C CA . HIS A 1 78 ? 22.449 0.743 -10.599 1.00 95.31 78 HIS A CA 1
ATOM 610 C C . HIS A 1 78 ? 22.134 -0.490 -9.751 1.00 95.31 78 HIS A C 1
ATOM 612 O O . HIS A 1 78 ? 23.043 -1.189 -9.298 1.00 95.31 78 HIS A O 1
ATOM 618 N N . TYR A 1 79 ? 20.851 -0.769 -9.522 1.00 96.12 79 TYR A N 1
ATOM 619 C CA . TYR A 1 79 ? 20.449 -1.907 -8.713 1.00 96.12 79 TYR A CA 1
ATOM 620 C C . TYR A 1 79 ? 20.881 -3.243 -9.322 1.00 96.12 79 TYR A C 1
ATOM 622 O O . TYR A 1 79 ? 21.493 -4.051 -8.622 1.00 96.12 79 TYR A O 1
ATOM 630 N N . ILE A 1 80 ? 20.641 -3.431 -10.625 1.00 95.94 80 ILE A N 1
ATOM 631 C CA . ILE A 1 80 ? 21.025 -4.640 -11.369 1.00 95.94 80 ILE A CA 1
ATOM 632 C C . ILE A 1 80 ? 22.541 -4.871 -11.301 1.00 95.94 80 ILE A C 1
ATOM 634 O O . ILE A 1 80 ? 22.989 -5.994 -11.080 1.00 95.94 80 ILE A O 1
ATOM 638 N N . ARG A 1 81 ? 23.346 -3.815 -11.468 1.00 95.12 81 ARG A N 1
ATOM 639 C CA . ARG A 1 81 ? 24.810 -3.937 -11.579 1.00 95.12 81 ARG A CA 1
ATOM 640 C C . ARG A 1 81 ? 25.541 -3.966 -10.238 1.00 95.12 81 ARG A C 1
ATOM 642 O O . ARG A 1 81 ? 26.602 -4.579 -10.148 1.00 95.12 81 ARG A O 1
ATOM 649 N N . PHE A 1 82 ? 25.005 -3.293 -9.221 1.00 94.50 82 PHE A N 1
ATOM 650 C CA . PHE A 1 82 ? 25.683 -3.086 -7.935 1.00 94.50 82 PHE A CA 1
ATOM 651 C C . PHE A 1 82 ? 24.751 -3.301 -6.746 1.00 94.50 82 PHE A C 1
ATOM 653 O O . PHE A 1 82 ? 25.073 -4.068 -5.841 1.00 94.50 82 PHE A O 1
ATOM 660 N N . GLY A 1 83 ? 23.580 -2.657 -6.754 1.00 92.88 83 GLY A N 1
ATOM 661 C CA . GLY A 1 83 ? 22.714 -2.572 -5.577 1.00 92.88 83 GLY A CA 1
ATOM 662 C C . GLY A 1 83 ? 22.280 -3.926 -5.015 1.00 92.88 83 GLY A C 1
ATOM 663 O O . GLY A 1 83 ? 22.231 -4.083 -3.796 1.00 92.88 83 GLY A O 1
ATOM 664 N N . GLN A 1 84 ? 22.047 -4.927 -5.868 1.00 92.19 84 GLN A N 1
ATOM 665 C CA . GLN A 1 84 ? 21.723 -6.281 -5.416 1.00 92.19 84 GLN A CA 1
ATOM 666 C C . GLN A 1 84 ? 22.887 -6.936 -4.653 1.00 92.19 84 GLN A C 1
ATOM 668 O O . GLN A 1 84 ? 22.672 -7.542 -3.604 1.00 92.19 84 GLN A O 1
ATOM 673 N N . ALA A 1 85 ? 24.122 -6.786 -5.141 1.00 94.12 85 ALA A N 1
ATOM 674 C CA . ALA A 1 85 ? 25.319 -7.318 -4.487 1.00 94.12 85 ALA A CA 1
ATOM 675 C C . ALA A 1 85 ? 25.687 -6.538 -3.212 1.00 94.12 85 ALA A C 1
ATOM 677 O O . ALA A 1 85 ? 26.237 -7.109 -2.272 1.00 94.12 85 ALA A O 1
ATOM 678 N N . GLU A 1 86 ? 25.347 -5.249 -3.166 1.00 93.81 86 GLU A N 1
ATOM 679 C CA . GLU A 1 86 ? 25.497 -4.386 -1.988 1.00 93.81 86 GLU A CA 1
ATOM 680 C C . GLU A 1 86 ? 24.411 -4.621 -0.925 1.00 93.81 86 GLU A C 1
ATOM 682 O O . GLU A 1 86 ? 24.513 -4.102 0.185 1.00 93.81 86 GLU A O 1
ATOM 687 N N . GLY A 1 87 ? 23.375 -5.407 -1.239 1.00 92.50 87 GLY A N 1
ATOM 688 C CA . GLY A 1 87 ? 22.259 -5.677 -0.333 1.00 92.50 87 GLY A CA 1
ATOM 689 C C . GLY A 1 87 ? 21.284 -4.506 -0.173 1.00 92.50 87 GLY A C 1
ATOM 690 O O . GLY A 1 87 ? 20.563 -4.452 0.824 1.00 92.50 87 GLY A O 1
ATOM 691 N N . ARG A 1 88 ? 21.242 -3.568 -1.130 1.00 92.50 88 ARG A N 1
ATOM 692 C CA . ARG A 1 88 ? 20.275 -2.460 -1.134 1.00 92.50 88 ARG A CA 1
ATOM 693 C C . ARG A 1 88 ? 18.8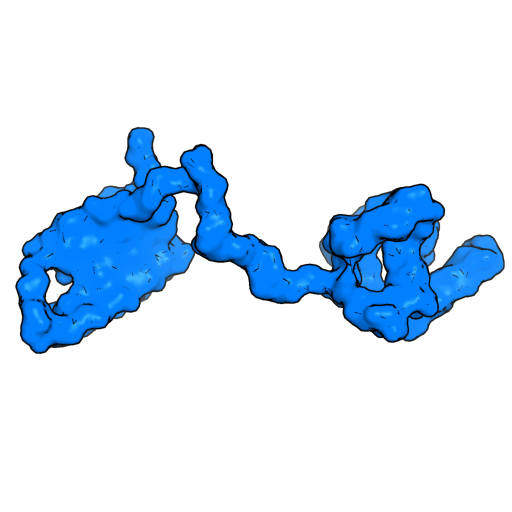54 -2.999 -1.346 1.00 92.50 88 ARG A C 1
ATOM 695 O O . ARG A 1 88 ? 18.640 -3.984 -2.054 1.00 92.50 88 ARG A O 1
ATOM 702 N N . ALA A 1 89 ? 17.865 -2.360 -0.730 1.00 91.44 89 ALA A N 1
ATOM 703 C CA . ALA A 1 89 ? 16.466 -2.745 -0.894 1.00 91.44 89 ALA A CA 1
ATOM 704 C C . ALA A 1 89 ? 15.901 -2.184 -2.210 1.00 91.44 89 ALA A C 1
ATOM 706 O O . ALA A 1 89 ? 16.016 -0.990 -2.461 1.00 91.44 89 ALA A O 1
ATOM 707 N N . ALA A 1 90 ? 15.272 -3.033 -3.028 1.00 90.50 90 ALA A N 1
ATOM 708 C CA . ALA A 1 90 ? 14.623 -2.640 -4.286 1.00 90.50 90 ALA A CA 1
ATOM 709 C C . ALA A 1 90 ? 13.182 -2.146 -4.117 1.00 90.50 90 ALA A C 1
ATOM 711 O O . ALA A 1 90 ? 12.662 -1.445 -4.978 1.00 90.50 90 ALA A O 1
ATOM 712 N N . THR A 1 91 ? 12.519 -2.530 -3.029 1.00 88.69 91 THR A N 1
ATOM 713 C CA . THR A 1 91 ? 11.119 -2.202 -2.760 1.00 88.69 91 THR A CA 1
ATOM 714 C C . THR A 1 91 ? 10.947 -1.806 -1.308 1.00 88.69 91 THR A C 1
ATOM 716 O O . THR A 1 91 ? 11.713 -2.217 -0.428 1.00 88.69 91 THR A O 1
ATOM 719 N N . ARG A 1 92 ? 9.895 -1.034 -1.036 1.00 81.19 92 ARG A N 1
ATOM 720 C CA . ARG A 1 92 ? 9.434 -0.822 0.333 1.00 81.19 92 ARG A CA 1
ATOM 721 C C . ARG A 1 92 ? 8.993 -2.162 0.909 1.00 81.19 92 ARG A C 1
ATOM 723 O O . ARG A 1 92 ? 8.233 -2.900 0.282 1.00 81.19 92 ARG A O 1
ATOM 730 N N . SER A 1 93 ? 9.412 -2.456 2.137 1.00 70.88 93 SER A N 1
ATOM 731 C CA . SER A 1 93 ? 8.773 -3.546 2.871 1.00 70.88 93 SER A CA 1
ATOM 732 C C . SER A 1 93 ? 7.282 -3.223 3.034 1.00 70.88 93 SER A C 1
ATOM 734 O O . SER A 1 93 ? 6.906 -2.058 3.185 1.00 70.88 93 SER A O 1
ATOM 736 N N . ALA A 1 94 ? 6.418 -4.241 3.035 1.00 60.34 94 ALA A N 1
ATOM 737 C CA . ALA A 1 94 ? 4.979 -4.047 3.244 1.00 60.34 94 ALA A CA 1
ATOM 738 C C . ALA A 1 94 ? 4.668 -3.260 4.536 1.00 60.34 94 ALA A C 1
ATOM 740 O O . ALA A 1 94 ? 3.672 -2.549 4.608 1.00 60.34 94 ALA A O 1
ATOM 741 N N . LEU A 1 95 ? 5.553 -3.345 5.536 1.00 57.75 95 LEU A N 1
ATOM 742 C CA . LEU A 1 95 ? 5.451 -2.602 6.789 1.00 57.75 95 LEU A CA 1
ATOM 743 C C . LEU A 1 95 ? 5.878 -1.133 6.653 1.00 57.75 95 LEU A C 1
ATOM 745 O O . LEU A 1 95 ? 5.316 -0.286 7.333 1.00 57.75 95 LEU A O 1
ATOM 749 N N . ALA A 1 96 ? 6.812 -0.802 5.757 1.00 59.94 96 ALA A N 1
ATOM 750 C CA . ALA A 1 96 ? 7.244 0.579 5.529 1.00 59.94 96 ALA A CA 1
ATOM 751 C C . ALA A 1 96 ? 6.147 1.453 4.887 1.00 59.94 96 ALA A C 1
ATOM 753 O O . ALA A 1 96 ? 6.153 2.669 5.064 1.00 59.94 96 ALA A O 1
ATOM 754 N N . TYR A 1 97 ? 5.183 0.854 4.173 1.00 52.25 97 TYR A N 1
ATOM 755 C CA . TYR A 1 97 ? 3.994 1.565 3.675 1.00 52.25 97 TYR A CA 1
ATOM 756 C C . TYR A 1 97 ? 3.028 1.997 4.782 1.00 52.25 97 TYR A C 1
ATOM 758 O O . TYR A 1 97 ? 2.222 2.894 4.553 1.00 52.25 97 TYR A O 1
ATOM 766 N N . LEU A 1 98 ? 3.095 1.386 5.967 1.00 55.47 98 LEU A N 1
ATOM 767 C CA . LEU A 1 98 ? 2.218 1.733 7.088 1.00 55.47 98 LEU A CA 1
ATOM 768 C C . LEU A 1 98 ? 2.656 3.021 7.807 1.00 55.47 98 LEU A C 1
ATOM 770 O O . LEU A 1 98 ? 1.920 3.506 8.662 1.00 55.47 98 LEU A O 1
ATOM 774 N N . GLY A 1 99 ? 3.826 3.576 7.463 1.00 56.66 99 GLY A N 1
ATOM 775 C CA . GLY A 1 99 ? 4.462 4.636 8.245 1.00 56.66 99 GLY A CA 1
ATOM 776 C C . GLY A 1 99 ? 4.910 4.136 9.622 1.00 56.66 99 GLY A C 1
ATOM 777 O O . GLY A 1 99 ? 4.802 2.949 9.932 1.00 56.66 99 GLY A O 1
ATOM 778 N N . ASP A 1 100 ? 5.432 5.034 10.458 1.00 58.47 100 ASP A N 1
ATOM 779 C CA . ASP A 1 100 ? 5.570 4.739 11.883 1.00 58.47 100 ASP A CA 1
ATOM 780 C C . ASP A 1 100 ? 4.212 5.021 12.554 1.00 58.47 100 ASP A C 1
ATOM 782 O O . ASP A 1 100 ? 3.784 6.175 12.615 1.00 58.47 100 ASP A O 1
ATOM 786 N N . PRO A 1 101 ? 3.501 3.998 13.066 1.00 53.78 101 PRO A N 1
ATOM 787 C CA . PRO A 1 101 ? 2.205 4.188 13.718 1.00 53.78 101 PRO A CA 1
ATOM 788 C C . PRO A 1 101 ? 2.296 5.013 15.012 1.00 53.78 101 PRO A C 1
ATOM 790 O O . PRO A 1 101 ? 1.266 5.330 15.608 1.00 53.78 101 PRO A O 1
ATOM 793 N N . LEU A 1 102 ? 3.511 5.328 15.472 1.00 57.59 102 LEU A N 1
ATOM 794 C CA . LEU A 1 102 ? 3.798 6.184 16.617 1.00 57.59 102 LEU A CA 1
ATOM 795 C C . LEU A 1 102 ? 4.352 7.559 16.209 1.00 57.59 102 LEU A C 1
ATOM 797 O O . LEU A 1 102 ? 4.478 8.426 17.078 1.00 57.59 102 LEU A O 1
ATOM 801 N N . SER A 1 103 ? 4.649 7.794 14.924 1.00 54.44 103 SER A N 1
ATOM 802 C CA . SER A 1 103 ? 5.067 9.109 14.434 1.00 54.44 103 SER A CA 1
ATOM 803 C C . SER A 1 103 ? 3.844 9.997 14.221 1.00 54.44 103 SER A C 1
ATOM 805 O O . SER A 1 103 ? 3.376 10.202 13.101 1.00 54.44 103 SER A O 1
ATOM 807 N N . PHE A 1 104 ? 3.308 10.528 15.313 1.00 53.66 104 PHE A N 1
ATOM 808 C CA . PHE A 1 104 ? 2.358 11.629 15.253 1.00 53.66 104 PHE A CA 1
ATOM 809 C C . PHE A 1 104 ? 3.164 12.917 15.077 1.00 53.66 104 PHE A C 1
ATOM 811 O O . PHE A 1 104 ? 3.987 13.251 15.930 1.00 53.66 104 PHE A O 1
ATOM 818 N N . SER A 1 105 ? 2.979 13.629 13.961 1.00 50.91 105 SER A N 1
ATOM 819 C CA . SER A 1 105 ? 3.442 15.016 13.910 1.00 50.91 105 SER A CA 1
ATOM 820 C C . SER A 1 105 ? 2.585 15.812 14.896 1.00 50.91 105 SER A C 1
ATOM 822 O O . SER A 1 105 ? 1.369 15.625 14.931 1.00 50.91 105 SER A O 1
ATOM 824 N N . ASP A 1 106 ? 3.188 16.692 15.697 1.00 51.72 106 ASP A N 1
ATOM 825 C CA . ASP A 1 106 ? 2.492 17.470 16.741 1.00 51.72 106 ASP A CA 1
ATOM 826 C C . ASP A 1 106 ? 1.320 18.336 16.213 1.00 51.72 106 ASP A C 1
ATOM 828 O O . ASP A 1 106 ? 0.631 18.992 16.994 1.00 51.72 106 ASP A O 1
ATOM 832 N N . ASN A 1 107 ? 1.087 18.361 14.895 1.00 50.84 107 ASN A N 1
ATOM 833 C CA . ASN A 1 107 ? 0.101 19.194 14.219 1.00 50.84 107 ASN A CA 1
ATOM 834 C C . ASN A 1 107 ? -0.992 18.415 13.456 1.00 50.84 107 ASN A C 1
ATOM 836 O O . ASN A 1 107 ? -1.813 19.047 12.794 1.00 50.84 107 ASN A O 1
ATOM 840 N N . GLU A 1 108 ? -1.049 17.080 13.536 1.00 54.25 108 GLU A N 1
ATOM 841 C CA . GLU A 1 108 ? -2.116 16.300 12.893 1.00 54.25 108 GLU A CA 1
ATOM 842 C C . GLU A 1 108 ? -2.765 15.292 13.851 1.00 54.25 108 GLU A C 1
ATOM 844 O O . GLU A 1 108 ? -2.119 14.402 14.393 1.00 54.25 108 GLU A O 1
ATOM 849 N N . MET A 1 109 ? -4.089 15.440 13.983 1.00 52.94 109 MET A N 1
ATOM 850 C CA . MET A 1 109 ? -5.049 14.613 14.723 1.00 52.94 109 MET A CA 1
ATOM 851 C C . MET A 1 109 ? -5.030 14.751 16.252 1.00 52.94 109 MET A C 1
ATOM 853 O O . MET A 1 109 ? -4.190 14.210 16.966 1.00 52.94 109 MET A O 1
ATOM 857 N N . SER A 1 110 ? -6.081 15.395 16.775 1.00 56.09 110 SER A N 1
ATOM 858 C CA . SER A 1 110 ? -6.526 15.124 18.142 1.00 56.09 110 SER A CA 1
ATOM 859 C C . SER A 1 110 ? -6.710 13.615 18.297 1.00 56.09 110 SER A C 1
ATOM 861 O O . SER A 1 110 ? -7.264 12.968 17.407 1.00 56.09 110 SER A O 1
ATOM 863 N N . GLY A 1 111 ? -6.201 13.047 19.395 1.00 60.19 111 GLY A N 1
ATOM 864 C CA . GLY A 1 111 ? -6.340 11.618 19.681 1.00 60.19 111 GLY A CA 1
ATOM 865 C C . GLY A 1 111 ? -7.802 11.153 19.600 1.00 60.19 111 GLY A C 1
ATOM 866 O O . GLY A 1 111 ? -8.716 11.978 19.598 1.00 60.19 111 GLY A O 1
ATOM 867 N N . PRO A 1 112 ? -8.047 9.834 19.550 1.00 69.88 112 PRO A N 1
ATOM 868 C CA . PRO A 1 112 ? -9.357 9.306 19.205 1.00 69.88 112 PRO A CA 1
ATOM 869 C C . PRO A 1 112 ? -10.460 9.875 20.104 1.00 69.88 112 PRO A C 1
ATOM 871 O O . PRO A 1 112 ? -10.328 9.866 21.335 1.00 69.88 112 PRO A O 1
ATOM 874 N N . TYR A 1 113 ? -11.551 10.342 19.494 1.00 75.38 113 TYR A N 1
ATOM 875 C CA . TYR A 1 113 ? -12.707 10.851 20.224 1.00 75.38 113 TYR A CA 1
ATOM 876 C C . TYR A 1 113 ? -13.332 9.701 21.010 1.00 75.38 113 TYR A C 1
ATOM 878 O O . TYR A 1 113 ? -13.539 8.614 20.470 1.00 75.38 113 TYR A O 1
ATOM 886 N N . ARG A 1 114 ? -13.584 9.902 22.307 1.00 80.50 114 ARG A N 1
ATOM 887 C CA . ARG A 1 114 ? -14.082 8.849 23.203 1.00 80.50 114 ARG A CA 1
ATOM 888 C C . ARG A 1 114 ? -15.529 9.103 23.572 1.00 80.50 114 ARG A C 1
ATOM 890 O O . ARG A 1 114 ? -15.841 10.112 24.198 1.00 80.50 114 ARG A O 1
ATOM 897 N N . TYR A 1 115 ? -16.377 8.122 23.309 1.00 80.06 115 TYR A N 1
ATOM 898 C CA . TYR A 1 115 ? -17.768 8.127 23.727 1.00 80.06 115 TYR A CA 1
ATOM 899 C C . TYR A 1 115 ? -17.968 7.170 24.894 1.00 80.06 115 TYR A C 1
ATOM 901 O O . TYR A 1 115 ? -17.448 6.048 24.922 1.00 80.06 115 TYR A O 1
ATOM 909 N N . LYS A 1 116 ? -18.760 7.611 25.870 1.00 81.69 116 LYS A N 1
ATOM 910 C CA . LYS A 1 116 ? -19.188 6.775 26.987 1.00 81.69 116 LYS A CA 1
ATOM 911 C C . LYS A 1 116 ? -20.476 6.055 26.593 1.00 81.69 116 LYS A C 1
ATOM 913 O O . LYS A 1 116 ? -21.483 6.701 26.337 1.00 81.69 116 LYS A O 1
ATOM 918 N N . GLY A 1 117 ? -20.421 4.732 26.554 1.00 80.81 117 GLY A N 1
ATOM 919 C CA . GLY A 1 117 ? -21.566 3.868 26.299 1.00 80.81 117 GLY A CA 1
ATOM 920 C C . GLY A 1 117 ? -22.491 3.709 27.505 1.00 80.81 117 GLY A C 1
ATOM 921 O O . GLY A 1 117 ? -22.215 4.194 28.606 1.00 80.81 117 GLY A O 1
ATOM 922 N N . GLY A 1 118 ? -23.614 3.035 27.268 1.00 77.69 118 GLY A N 1
ATOM 923 C CA . GLY A 1 118 ? -24.717 2.873 28.212 1.00 77.69 118 GLY A CA 1
ATOM 924 C C . GLY A 1 118 ? -24.473 1.832 29.304 1.00 77.69 118 GLY A C 1
ATOM 925 O O . GLY A 1 118 ? -25.202 1.819 30.297 1.00 77.69 118 GLY A O 1
ATOM 926 N N . ARG A 1 119 ? -23.452 0.974 29.167 1.00 77.94 119 ARG A N 1
ATOM 927 C CA . ARG A 1 119 ? -23.102 -0.035 30.183 1.00 77.94 119 ARG A CA 1
ATOM 928 C C . ARG A 1 119 ? -21.964 0.422 31.099 1.00 77.94 119 ARG A C 1
ATOM 930 O O . ARG A 1 119 ? -20.991 1.032 30.662 1.00 77.94 119 ARG A O 1
ATOM 937 N N . SER A 1 120 ? -22.065 0.087 32.385 1.00 77.19 120 SER A N 1
ATOM 938 C CA . SER A 1 120 ? -21.001 0.327 33.369 1.00 77.19 120 SER A CA 1
ATOM 939 C C . SER A 1 120 ? -19.930 -0.759 33.319 1.00 77.19 120 SER A C 1
ATOM 941 O O . SER A 1 120 ? -20.205 -1.905 32.980 1.00 77.19 120 SER A O 1
ATOM 943 N N . ALA A 1 121 ? -18.706 -0.381 33.685 1.00 77.81 121 ALA A N 1
ATOM 944 C CA . ALA A 1 121 ? -17.597 -1.310 33.857 1.00 77.81 121 ALA A CA 1
ATOM 945 C C . ALA A 1 121 ? -17.828 -2.241 35.041 1.00 77.81 121 ALA A C 1
ATOM 947 O O . ALA A 1 121 ? -18.164 -1.756 36.122 1.00 77.81 121 ALA A O 1
ATOM 948 N N . ASP A 1 122 ? -17.517 -3.517 34.866 1.00 81.94 122 ASP A N 1
ATOM 949 C CA . ASP A 1 122 ? -17.344 -4.442 35.979 1.00 81.94 122 ASP A CA 1
ATOM 950 C C . ASP A 1 122 ? -15.847 -4.768 36.141 1.00 81.94 122 ASP A C 1
ATOM 952 O O . ASP A 1 122 ? -15.258 -5.340 35.221 1.00 81.94 122 ASP A O 1
ATOM 956 N N . PRO A 1 123 ? -15.186 -4.367 37.241 1.00 84.12 123 PRO A N 1
ATOM 957 C CA . PRO A 1 123 ? -13.751 -4.587 37.419 1.00 84.12 123 PRO A CA 1
ATOM 958 C C . PRO A 1 123 ? -13.367 -6.071 37.506 1.00 84.12 123 PRO A C 1
ATOM 960 O O . PRO A 1 123 ? -12.205 -6.394 37.262 1.00 84.12 123 PRO A O 1
ATOM 963 N N . ASP A 1 124 ? -14.321 -6.957 37.798 1.00 88.38 124 ASP A N 1
ATOM 964 C CA . ASP A 1 124 ? -14.078 -8.391 37.957 1.00 88.38 124 ASP A CA 1
ATOM 965 C C . ASP A 1 124 ? -14.216 -9.165 36.629 1.00 88.38 124 ASP A C 1
ATOM 967 O O . ASP A 1 124 ? -13.948 -10.367 36.573 1.00 88.38 124 ASP A O 1
ATOM 971 N N . LYS A 1 125 ? -14.595 -8.482 35.535 1.00 83.56 125 LYS A N 1
ATOM 972 C CA . LYS A 1 125 ? -14.816 -9.088 34.210 1.00 83.56 125 LYS A CA 1
ATOM 973 C C . LYS A 1 125 ? -13.717 -8.757 33.209 1.00 83.56 125 LYS A C 1
ATOM 975 O O . LYS A 1 125 ? -13.205 -7.636 33.134 1.00 83.56 125 LYS A O 1
ATOM 980 N N . LEU A 1 126 ? -13.408 -9.730 32.352 1.00 87.19 126 LEU A N 1
ATOM 981 C CA . LEU A 1 126 ? -12.463 -9.557 31.248 1.00 87.19 126 LEU A CA 1
ATOM 982 C C . LEU A 1 126 ? -12.959 -8.491 30.261 1.00 87.19 126 LEU A C 1
ATOM 984 O O . LEU A 1 126 ? -14.156 -8.366 30.011 1.00 87.19 126 LEU A O 1
ATOM 988 N N . THR A 1 127 ? -12.023 -7.717 29.706 1.00 88.44 127 THR A N 1
ATOM 989 C CA . THR A 1 127 ? -12.316 -6.678 28.710 1.00 88.44 127 THR A CA 1
ATOM 990 C C . THR A 1 127 ? -11.889 -7.134 27.325 1.00 88.44 127 THR A C 1
ATOM 992 O O . THR A 1 127 ? -10.734 -7.504 27.129 1.00 88.44 127 THR A O 1
ATOM 995 N N . ILE A 1 128 ? -12.809 -7.066 26.366 1.00 89.38 128 ILE A N 1
ATOM 996 C CA . ILE A 1 128 ? -12.563 -7.349 24.953 1.00 89.38 128 ILE A CA 1
ATOM 997 C C . ILE A 1 128 ? -12.554 -6.026 24.187 1.00 89.38 128 ILE A C 1
ATOM 999 O O . ILE A 1 128 ? -13.477 -5.219 24.317 1.00 89.38 128 ILE A O 1
ATOM 1003 N N . LEU A 1 129 ? -11.506 -5.821 23.388 1.00 88.81 129 LEU A N 1
ATOM 1004 C CA . LEU A 1 129 ? -11.420 -4.744 22.408 1.00 88.81 129 LEU A CA 1
ATOM 1005 C C . LEU A 1 129 ? -11.837 -5.279 21.034 1.00 88.81 129 LEU A C 1
ATOM 1007 O O . LEU A 1 129 ? -11.223 -6.212 20.521 1.00 88.81 129 LEU A O 1
ATOM 1011 N N . LEU A 1 130 ? -12.860 -4.672 20.447 1.00 88.50 130 LEU A N 1
ATOM 1012 C CA . LEU A 1 130 ? -13.332 -4.937 19.092 1.00 88.50 130 LEU A CA 1
ATOM 1013 C C . LEU A 1 130 ? -12.947 -3.771 18.185 1.00 88.50 130 LEU A C 1
ATOM 1015 O O . LEU A 1 130 ? -13.360 -2.642 18.432 1.00 88.50 130 LEU A O 1
ATOM 1019 N N . CYS A 1 131 ? -12.198 -4.049 17.123 1.00 85.69 131 CYS A N 1
ATOM 1020 C CA . CYS A 1 131 ? -11.780 -3.037 16.159 1.00 85.69 131 CYS A CA 1
ATOM 1021 C C . CYS A 1 131 ? -12.553 -3.196 14.851 1.00 85.69 131 CYS A C 1
ATOM 1023 O O . CYS A 1 131 ? -12.476 -4.248 14.215 1.00 85.69 131 CYS A O 1
ATOM 1025 N N . ALA A 1 132 ? -13.262 -2.152 14.433 1.00 85.38 132 ALA A N 1
ATOM 1026 C CA . ALA A 1 132 ? -13.865 -2.095 13.111 1.00 85.38 132 ALA A CA 1
ATOM 1027 C C . ALA A 1 132 ? -12.844 -1.603 12.079 1.00 85.38 132 ALA A C 1
ATOM 1029 O O . ALA A 1 132 ? -12.048 -0.705 12.350 1.00 85.38 132 ALA A O 1
ATOM 1030 N N . HIS A 1 133 ? -12.889 -2.187 10.883 1.00 75.38 133 HIS A N 1
ATOM 1031 C CA . HIS A 1 133 ? -12.075 -1.743 9.749 1.00 75.38 133 HIS A CA 1
ATOM 1032 C C . HIS A 1 133 ? -12.801 -0.716 8.862 1.00 75.38 133 HIS A C 1
ATOM 1034 O O . HIS A 1 133 ? -12.159 0.036 8.137 1.00 75.38 133 HIS A O 1
ATOM 1040 N N . SER A 1 134 ? -14.130 -0.645 8.956 1.00 73.31 134 SER A N 1
ATOM 1041 C CA . SER A 1 134 ? -14.990 0.251 8.180 1.00 73.31 134 SER A CA 1
ATOM 1042 C C . SER A 1 134 ? -16.156 0.769 9.027 1.00 73.31 134 SER A C 1
ATOM 1044 O O . SER A 1 134 ? -16.656 0.077 9.917 1.00 73.31 134 SER A O 1
ATOM 1046 N N . SER A 1 135 ? -16.551 2.011 8.748 1.00 70.50 135 SER A N 1
ATOM 1047 C CA . SER A 1 135 ? -17.748 2.670 9.275 1.00 70.50 135 SER A CA 1
ATOM 1048 C C . SER A 1 135 ? -18.293 3.622 8.209 1.00 70.50 135 SER A C 1
ATOM 1050 O O . SER A 1 135 ? -17.930 4.794 8.144 1.00 70.50 135 SER A O 1
ATOM 1052 N N . GLY A 1 136 ? -19.100 3.080 7.304 1.00 69.00 136 GLY A N 1
ATOM 1053 C CA . GLY A 1 136 ? -19.789 3.827 6.260 1.00 69.00 136 GLY A CA 1
ATOM 1054 C C . GLY A 1 136 ? -21.107 4.449 6.732 1.00 69.00 136 GLY A C 1
ATOM 1055 O O . GLY A 1 136 ? -21.606 4.203 7.833 1.00 69.00 136 GLY A O 1
ATOM 1056 N N . THR A 1 137 ? -21.714 5.238 5.849 1.00 63.81 137 THR A N 1
ATOM 1057 C CA . THR A 1 137 ? -23.020 5.880 6.072 1.00 63.81 137 THR A CA 1
ATOM 1058 C C . THR A 1 137 ? -24.200 4.902 6.014 1.00 63.81 137 THR A C 1
ATOM 1060 O O . THR A 1 137 ? -25.286 5.231 6.482 1.00 63.81 137 THR A O 1
ATOM 1063 N N . GLU A 1 138 ? -24.002 3.690 5.485 1.00 69.38 138 GLU A N 1
ATOM 1064 C CA . GLU A 1 138 ? -25.027 2.648 5.377 1.00 69.38 138 GLU A CA 1
ATOM 1065 C C . GLU A 1 138 ? -24.638 1.384 6.160 1.00 69.38 138 GLU A C 1
ATOM 1067 O O . GLU A 1 138 ? -23.484 0.962 6.170 1.00 69.38 138 GLU A O 1
ATOM 1072 N N . LEU A 1 139 ? -25.623 0.729 6.785 1.00 67.69 139 LEU A N 1
ATOM 1073 C CA . LEU A 1 139 ? -25.442 -0.527 7.525 1.00 67.69 139 LEU A CA 1
ATOM 1074 C C . LEU A 1 139 ? -25.438 -1.744 6.580 1.00 67.69 139 LEU A C 1
ATOM 1076 O O . LEU A 1 139 ? -26.378 -2.553 6.579 1.00 67.69 139 LEU A O 1
ATOM 1080 N N . PHE A 1 140 ? -24.394 -1.896 5.763 1.00 70.00 140 PHE A N 1
ATOM 1081 C CA . PHE A 1 140 ? -24.282 -3.013 4.822 1.00 70.00 140 PHE A CA 1
ATOM 1082 C C . PHE A 1 140 ? -22.941 -3.749 4.924 1.00 70.00 140 PHE A C 1
ATOM 1084 O O . PHE A 1 140 ? -21.875 -3.182 4.730 1.00 70.00 140 PHE A O 1
ATOM 1091 N N . GLY A 1 141 ? -22.997 -5.061 5.176 1.00 80.25 141 GLY A N 1
ATOM 1092 C CA . GLY A 1 141 ? -21.807 -5.907 5.262 1.00 80.25 141 GLY A CA 1
ATOM 1093 C C . GLY A 1 141 ? -21.082 -5.776 6.602 1.00 80.25 141 GLY A C 1
ATOM 1094 O O . GLY A 1 141 ? -21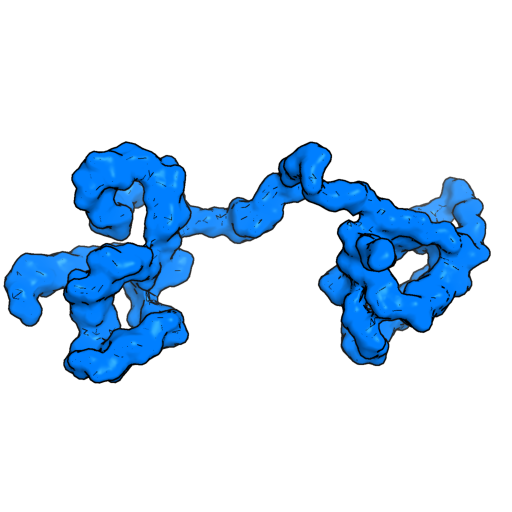.500 -6.388 7.587 1.00 80.25 141 GLY A O 1
ATOM 1095 N N . SER A 1 142 ? -19.988 -5.016 6.630 1.00 76.94 142 SER A N 1
ATOM 1096 C CA . SER A 1 142 ? -19.045 -4.929 7.755 1.00 76.94 142 SER A CA 1
ATOM 1097 C C . SER A 1 142 ? -19.669 -4.463 9.069 1.00 76.94 142 SER A C 1
ATOM 1099 O O . SER A 1 142 ? -19.411 -5.046 10.119 1.00 76.94 142 SER A O 1
ATOM 1101 N N . GLU A 1 143 ? -20.523 -3.449 9.010 1.00 83.00 143 GLU A N 1
ATOM 1102 C CA . GLU A 1 143 ? -21.173 -2.812 10.152 1.00 83.00 143 GLU A CA 1
ATOM 1103 C C . GLU A 1 143 ? -22.186 -3.767 10.785 1.00 83.00 143 GLU A C 1
ATOM 1105 O O . GLU A 1 143 ? -22.227 -3.930 12.003 1.00 83.00 143 GLU A O 1
ATOM 1110 N N . ARG A 1 144 ? -22.952 -4.483 9.947 1.00 83.94 144 ARG A N 1
ATOM 1111 C CA . ARG A 1 144 ? -23.852 -5.553 10.402 1.00 83.94 144 ARG A CA 1
ATOM 1112 C C . ARG A 1 144 ? -23.079 -6.696 11.047 1.00 83.94 144 ARG A C 1
ATOM 1114 O O . ARG A 1 144 ? -23.457 -7.139 12.122 1.00 83.94 144 ARG A O 1
ATOM 1121 N N . SER A 1 145 ? -21.979 -7.129 10.431 1.00 86.88 145 SER A N 1
ATOM 1122 C CA . SER A 1 145 ? -21.147 -8.190 11.001 1.00 86.88 145 SER A CA 1
ATOM 1123 C C . SER A 1 145 ? -20.557 -7.785 12.352 1.00 86.88 145 SER A C 1
ATOM 1125 O O . SER A 1 145 ? -20.461 -8.632 13.240 1.00 86.88 145 SER A O 1
ATOM 1127 N N . LEU A 1 146 ? -20.166 -6.517 12.528 1.00 89.81 146 LEU A N 1
ATOM 1128 C CA . LEU A 1 146 ? -19.706 -6.025 13.824 1.00 89.81 146 LEU A CA 1
ATOM 1129 C C . LEU A 1 146 ? -20.844 -6.047 14.845 1.00 89.81 146 LEU A C 1
ATOM 1131 O O . LEU A 1 146 ? -20.631 -6.524 15.954 1.00 89.81 146 LEU A O 1
ATOM 1135 N N . ILE A 1 147 ? -22.040 -5.580 14.471 1.00 87.44 147 ILE A N 1
ATOM 1136 C CA . ILE A 1 147 ? -23.231 -5.626 15.331 1.00 87.44 147 ILE A CA 1
ATOM 1137 C C . ILE A 1 147 ? -23.534 -7.056 15.774 1.00 87.44 147 ILE A C 1
ATOM 1139 O O . ILE A 1 147 ? -23.748 -7.276 16.961 1.00 87.44 147 ILE A O 1
ATOM 1143 N N . ASP A 1 148 ? -23.504 -8.026 14.863 1.00 87.94 148 ASP A N 1
ATOM 1144 C CA . ASP A 1 148 ? -23.803 -9.423 15.184 1.00 87.94 148 ASP A CA 1
ATOM 1145 C C . ASP A 1 148 ? -22.799 -9.996 16.198 1.00 87.94 148 ASP A C 1
ATOM 1147 O O . ASP A 1 148 ? -23.187 -10.632 17.181 1.00 87.94 148 ASP A O 1
ATOM 1151 N N . VAL A 1 149 ? -21.504 -9.718 16.009 1.00 89.56 149 VAL A N 1
ATOM 1152 C CA . VAL A 1 149 ? -20.452 -10.105 16.965 1.00 89.56 149 VAL A CA 1
ATOM 1153 C C . VAL A 1 149 ? -20.651 -9.402 18.304 1.00 89.56 149 VAL A C 1
ATOM 1155 O O . VAL A 1 149 ? -20.508 -10.011 19.361 1.00 89.56 149 VAL A O 1
ATOM 1158 N N . LEU A 1 150 ? -20.990 -8.120 18.268 1.00 88.69 150 LEU A N 1
ATOM 1159 C CA . LEU A 1 150 ? -21.162 -7.294 19.450 1.00 88.69 150 LEU A CA 1
ATOM 1160 C C . LEU A 1 150 ? -22.373 -7.746 20.272 1.00 88.69 150 LEU A C 1
ATOM 1162 O O . LEU A 1 150 ? -22.271 -7.833 21.493 1.00 88.69 150 LEU A O 1
ATOM 1166 N N . LEU A 1 151 ? -23.475 -8.110 19.615 1.00 85.50 151 LEU A N 1
ATOM 1167 C CA . LEU A 1 151 ? -24.642 -8.720 20.244 1.00 85.50 151 LEU A CA 1
ATOM 1168 C C . LEU A 1 151 ? -24.289 -10.062 20.882 1.00 85.50 151 LEU A C 1
ATOM 1170 O O . LEU A 1 151 ? -24.553 -10.250 22.070 1.00 85.50 151 LEU A O 1
ATOM 1174 N N . ALA A 1 152 ? -23.614 -10.943 20.141 1.00 87.00 152 ALA A N 1
ATOM 1175 C CA . ALA A 1 152 ? -23.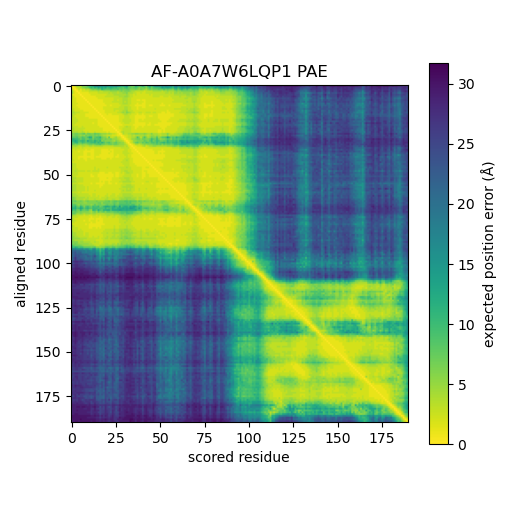186 -12.240 20.658 1.00 87.00 152 ALA A CA 1
ATOM 1176 C C . ALA A 1 152 ? -22.264 -12.102 21.880 1.00 87.00 152 ALA A C 1
ATOM 1178 O O . ALA A 1 152 ? -22.389 -12.857 22.840 1.00 87.00 152 ALA A O 1
ATOM 1179 N N . LEU A 1 153 ? -21.359 -11.119 21.877 1.00 86.38 153 LEU A N 1
ATOM 1180 C CA . LEU A 1 153 ? -20.495 -10.829 23.020 1.00 86.38 153 LEU A CA 1
ATOM 1181 C C . LEU A 1 153 ? -21.243 -10.149 24.171 1.00 86.38 153 LEU A C 1
ATOM 1183 O O . LEU A 1 153 ? -20.841 -10.319 25.317 1.00 86.38 153 LEU A O 1
ATOM 1187 N N . SER A 1 154 ? -22.310 -9.396 23.896 1.00 80.38 154 SER A N 1
ATOM 1188 C CA . SER A 1 154 ? -23.105 -8.719 24.930 1.00 80.38 154 SER A CA 1
ATOM 1189 C C . SER A 1 154 ? -23.954 -9.670 25.775 1.00 80.38 154 SER A C 1
ATOM 1191 O O . SER A 1 154 ? -24.310 -9.321 26.906 1.00 80.38 154 SER A O 1
ATOM 1193 N N . ASP A 1 155 ? -24.240 -10.858 25.232 1.00 83.56 155 ASP A N 1
ATOM 1194 C CA . ASP A 1 155 ? -24.851 -11.986 25.941 1.00 83.56 155 ASP A CA 1
ATOM 1195 C C . ASP A 1 155 ? -23.834 -12.744 26.809 1.00 83.56 155 ASP A C 1
ATOM 1197 O O . ASP A 1 155 ? -24.210 -13.519 27.692 1.00 83.56 155 ASP A O 1
ATOM 1201 N N . LEU A 1 156 ? -22.538 -12.523 26.574 1.00 82.75 156 LEU A N 1
ATOM 1202 C CA . LEU A 1 156 ? -21.457 -13.065 27.384 1.00 82.75 156 LEU A CA 1
ATOM 1203 C C . LEU A 1 156 ? -21.051 -12.076 28.478 1.00 82.75 156 LEU A C 1
ATOM 1205 O O . LEU A 1 156 ? -21.274 -10.868 28.401 1.00 82.75 156 LEU A O 1
ATOM 1209 N N . ASP A 1 157 ? -20.413 -12.603 29.518 1.00 84.31 157 ASP A N 1
ATOM 1210 C CA . ASP A 1 157 ? -20.098 -11.836 30.720 1.00 84.31 157 ASP A CA 1
ATOM 1211 C C . ASP A 1 157 ? -18.767 -11.064 30.604 1.00 84.31 157 ASP A C 1
ATOM 1213 O O . ASP A 1 157 ? -17.842 -11.243 31.397 1.00 84.31 157 ASP A O 1
ATOM 1217 N N . PHE A 1 158 ? -18.653 -10.213 29.577 1.00 87.38 158 PHE A N 1
ATOM 1218 C CA . PHE A 1 158 ? -17.461 -9.411 29.279 1.00 87.38 158 PHE A CA 1
ATOM 1219 C C . PHE A 1 158 ? -17.730 -7.902 29.328 1.00 87.38 158 PHE A C 1
ATOM 1221 O O . PHE A 1 158 ? -18.813 -7.416 29.005 1.00 87.38 158 PHE A O 1
ATOM 1228 N N . ASN A 1 159 ? -16.691 -7.131 29.652 1.00 83.81 159 ASN A N 1
ATOM 1229 C CA . ASN A 1 159 ? -16.640 -5.714 29.311 1.00 83.81 159 ASN A CA 1
ATOM 1230 C C . ASN A 1 159 ? -16.285 -5.572 27.825 1.00 83.81 159 ASN A C 1
ATOM 1232 O O . ASN A 1 159 ? -15.308 -6.162 27.369 1.00 83.81 159 ASN A O 1
ATOM 1236 N N . ILE A 1 160 ? -17.013 -4.741 27.081 1.00 87.81 160 ILE A N 1
ATOM 1237 C CA . ILE A 1 160 ? -16.762 -4.532 25.648 1.00 87.81 160 ILE A CA 1
ATOM 1238 C C . ILE A 1 160 ? -16.329 -3.086 25.403 1.00 87.81 160 ILE A C 1
ATOM 1240 O O . ILE A 1 160 ? -17.000 -2.141 25.837 1.00 87.81 160 ILE A O 1
ATOM 1244 N N . VAL A 1 161 ? -15.207 -2.932 24.697 1.00 87.75 161 VAL A N 1
ATOM 1245 C CA . VAL A 1 161 ? -14.701 -1.667 24.156 1.00 87.75 161 VAL A CA 1
ATOM 1246 C C . VAL A 1 161 ? -14.645 -1.788 22.639 1.00 87.75 161 VAL A C 1
ATOM 1248 O O . VAL A 1 161 ? -14.172 -2.798 22.126 1.00 87.75 161 VAL A O 1
ATOM 1251 N N . VAL A 1 162 ? -15.114 -0.770 21.924 1.00 88.75 162 VAL A N 1
ATOM 1252 C CA . VAL A 1 162 ? -15.117 -0.760 20.452 1.00 88.75 162 VAL A CA 1
ATOM 1253 C C . VAL A 1 162 ? -14.234 0.369 19.925 1.00 88.75 162 VAL A C 1
ATOM 1255 O O . VAL A 1 162 ? -14.156 1.436 20.537 1.00 88.75 162 VAL A O 1
ATOM 1258 N N . THR A 1 163 ? -13.569 0.154 18.794 1.00 88.94 163 THR A N 1
ATOM 1259 C CA . THR A 1 163 ? -12.952 1.224 18.006 1.00 88.94 163 THR A CA 1
ATOM 1260 C C . THR A 1 163 ? -13.540 1.267 16.605 1.00 88.94 163 THR A C 1
ATOM 1262 O O . THR A 1 163 ? -13.725 0.227 15.972 1.00 88.94 163 THR A O 1
ATOM 1265 N N . LEU A 1 164 ? -13.845 2.476 16.135 1.00 85.56 164 LEU A N 1
ATOM 1266 C CA . LEU A 1 164 ? -14.349 2.743 14.790 1.00 85.56 164 LEU A CA 1
ATOM 1267 C C . LEU A 1 164 ? -13.362 3.634 14.018 1.00 85.56 164 LEU A C 1
ATOM 1269 O O . LEU A 1 164 ? -12.690 4.467 14.635 1.00 85.56 164 LEU A O 1
ATOM 1273 N N . PRO A 1 165 ? -13.264 3.488 12.686 1.00 81.00 165 PRO A N 1
ATOM 1274 C CA . PRO A 1 165 ? -12.416 4.361 11.883 1.00 81.00 165 PRO A CA 1
ATOM 1275 C C . PRO A 1 165 ? -13.010 5.772 11.689 1.00 81.00 165 PRO A C 1
ATOM 1277 O O . PRO A 1 165 ? -12.252 6.722 11.481 1.00 81.00 165 PRO A O 1
ATOM 1280 N N . SER A 1 166 ? -14.335 5.931 11.792 1.00 79.25 166 SER A N 1
ATOM 1281 C CA . SER A 1 166 ? -15.052 7.214 11.744 1.00 79.25 166 SER A CA 1
ATOM 1282 C C . SER A 1 166 ? -16.322 7.204 12.607 1.00 79.25 166 SER A C 1
ATOM 1284 O O . SER A 1 166 ? -16.803 6.145 13.022 1.00 79.25 166 SER A O 1
ATOM 1286 N N . ASP A 1 167 ? -16.873 8.393 12.865 1.00 78.00 167 ASP A N 1
ATOM 1287 C CA . ASP A 1 167 ? -18.123 8.626 13.595 1.00 78.00 167 ASP A CA 1
ATOM 1288 C C . ASP A 1 167 ? -19.264 9.192 12.721 1.00 78.00 167 ASP A C 1
ATOM 1290 O O . ASP A 1 167 ? -20.235 9.747 13.224 1.00 78.00 167 ASP A O 1
ATOM 1294 N N . GLU A 1 168 ? -19.187 9.030 11.400 1.00 81.12 168 GLU A N 1
ATOM 1295 C CA . GLU A 1 168 ? -20.113 9.679 10.456 1.00 81.12 168 GLU A CA 1
ATOM 1296 C C . GLU A 1 168 ? -21.556 9.134 10.507 1.00 81.12 168 GLU A C 1
ATOM 1298 O O . GLU A 1 168 ? -22.483 9.758 9.988 1.00 81.12 168 GLU A O 1
ATOM 1303 N N . ASN A 1 169 ? -21.771 7.966 11.121 1.00 82.50 169 ASN A N 1
ATOM 1304 C CA . ASN A 1 169 ? -23.069 7.296 11.182 1.00 82.50 169 ASN A CA 1
ATOM 1305 C C . ASN A 1 169 ? -23.644 7.312 12.606 1.00 82.50 169 ASN A C 1
ATOM 1307 O O . ASN A 1 169 ? -23.394 6.411 13.409 1.00 82.50 169 ASN A O 1
ATOM 1311 N N . ASN A 1 170 ? -24.453 8.332 12.899 1.00 82.25 170 ASN A N 1
ATOM 1312 C CA . ASN A 1 170 ? -25.047 8.532 14.223 1.00 82.25 170 ASN A CA 1
ATOM 1313 C C . ASN A 1 170 ? -25.927 7.358 14.675 1.00 82.25 170 ASN A C 1
ATOM 1315 O O . ASN A 1 170 ? -25.817 6.938 15.822 1.00 82.25 170 ASN A O 1
ATOM 1319 N N . GLU A 1 171 ? -26.759 6.789 13.796 1.00 82.94 171 GLU A N 1
ATOM 1320 C CA . GLU A 1 171 ? -27.643 5.669 14.163 1.00 82.94 171 GLU A CA 1
ATOM 1321 C C . GLU A 1 171 ? -26.836 4.421 14.548 1.00 82.94 171 GLU A C 1
ATOM 1323 O O . GLU A 1 171 ? -27.139 3.737 15.528 1.00 82.94 171 GLU A O 1
ATOM 1328 N N . TYR A 1 172 ? -25.762 4.148 13.805 1.00 84.44 172 TYR A N 1
ATOM 1329 C CA . TYR A 1 172 ? -24.840 3.056 14.100 1.00 84.44 172 TYR A CA 1
ATOM 1330 C C . TYR A 1 172 ? -24.119 3.253 15.440 1.00 84.44 172 TYR A C 1
ATOM 1332 O O . TYR A 1 172 ? -24.006 2.321 16.240 1.00 84.44 172 TYR A O 1
ATOM 1340 N N . ILE A 1 173 ? -23.680 4.481 15.714 1.00 85.62 173 ILE A N 1
ATOM 1341 C CA . ILE A 1 173 ? -23.027 4.861 16.969 1.00 85.62 173 ILE A CA 1
ATOM 1342 C C . ILE A 1 173 ? -23.980 4.742 18.150 1.00 85.62 173 ILE A C 1
ATOM 1344 O O . ILE A 1 173 ? -23.615 4.144 19.161 1.00 85.62 173 ILE A O 1
ATOM 1348 N N . GLU A 1 174 ? -25.193 5.280 18.039 1.00 84.50 174 GLU A N 1
ATOM 1349 C CA . GLU A 1 174 ? -26.212 5.185 19.085 1.00 84.50 174 GLU A CA 1
ATOM 1350 C C . GLU A 1 174 ? -26.530 3.725 19.406 1.00 84.50 174 GLU A C 1
ATOM 1352 O O . GLU A 1 174 ? -26.617 3.344 20.579 1.00 84.50 174 GLU A O 1
ATOM 1357 N N . TYR A 1 175 ? -26.611 2.881 18.375 1.00 85.06 175 TYR A N 1
ATOM 1358 C CA . TYR A 1 175 ? -26.794 1.453 18.560 1.00 85.06 175 TYR A CA 1
ATOM 1359 C C . TYR A 1 175 ? -25.622 0.820 19.318 1.00 85.06 175 TYR A C 1
ATOM 1361 O O . TYR A 1 175 ? -25.842 0.161 20.336 1.00 85.06 175 TYR A O 1
ATOM 1369 N N . ILE A 1 176 ? -24.377 1.062 18.891 1.00 86.50 176 ILE A N 1
ATOM 1370 C CA . ILE A 1 176 ? -23.182 0.559 19.586 1.00 86.50 176 ILE A CA 1
ATOM 1371 C C . ILE A 1 176 ? -23.178 1.033 21.042 1.00 86.50 176 ILE A C 1
ATOM 1373 O O . ILE A 1 176 ? -23.005 0.217 21.949 1.00 86.50 176 ILE A O 1
ATOM 1377 N N . LEU A 1 177 ? -23.434 2.320 21.290 1.00 84.25 177 LEU A N 1
ATOM 1378 C CA . LEU A 1 177 ? -23.495 2.905 22.631 1.00 84.25 177 LEU A CA 1
ATOM 1379 C C . LEU A 1 177 ? -24.536 2.238 23.521 1.00 84.25 177 LEU A C 1
ATOM 1381 O O . LEU A 1 177 ? -24.295 2.104 24.721 1.00 84.25 177 LEU A O 1
ATOM 1385 N N . SER A 1 178 ? -25.662 1.796 22.961 1.00 81.31 178 SER A N 1
ATOM 1386 C CA . SER A 1 178 ? -26.690 1.090 23.730 1.00 81.31 178 SER A CA 1
ATOM 1387 C C . SER A 1 178 ? -26.214 -0.271 24.256 1.00 81.31 178 SER A C 1
ATOM 1389 O O . SER A 1 178 ? -26.715 -0.756 25.274 1.00 81.31 178 SER A O 1
ATOM 1391 N N . VAL A 1 179 ? -25.209 -0.870 23.611 1.00 77.88 179 VAL A N 1
ATOM 1392 C CA . VAL A 1 179 ? -24.735 -2.220 23.927 1.00 77.88 179 VAL A CA 1
ATOM 1393 C C . VAL A 1 179 ? -23.354 -2.222 24.602 1.00 77.88 179 VAL A C 1
ATOM 1395 O O . VAL A 1 179 ? -23.071 -3.122 25.396 1.00 77.88 179 VAL A O 1
ATOM 1398 N N . VAL A 1 180 ? -22.510 -1.207 24.376 1.00 78.62 180 VAL A N 1
ATOM 1399 C CA . VAL A 1 180 ? -21.126 -1.157 24.895 1.00 78.62 180 VAL A CA 1
ATOM 1400 C C . VAL A 1 180 ? -20.922 -0.169 26.044 1.00 78.62 180 VAL A C 1
ATOM 1402 O O . VAL A 1 180 ? -21.770 0.663 26.357 1.00 78.62 180 VAL A O 1
ATOM 1405 N N . ARG A 1 181 ? -19.760 -0.269 26.701 1.00 66.69 181 ARG A N 1
ATOM 1406 C CA . ARG A 1 181 ? -19.354 0.586 27.832 1.00 66.69 181 ARG A CA 1
ATOM 1407 C C . ARG A 1 181 ? -18.683 1.880 27.388 1.00 66.69 181 ARG A C 1
ATOM 1409 O O . ARG A 1 181 ? -18.878 2.943 27.972 1.00 66.69 181 ARG A O 1
ATOM 1416 N N . THR A 1 182 ? -17.763 1.791 26.442 1.00 59.94 182 THR A N 1
ATOM 1417 C CA . THR A 1 182 ? -16.955 2.916 25.960 1.00 59.94 182 THR A CA 1
ATOM 1418 C C . THR A 1 182 ? -16.478 2.550 24.571 1.00 59.94 182 THR A C 1
ATOM 1420 O O . THR A 1 182 ? -16.087 1.404 24.351 1.00 59.94 182 THR A O 1
ATOM 1423 N N . PHE A 1 183 ? -16.494 3.499 23.646 1.00 72.94 183 PHE A N 1
ATOM 1424 C CA . PHE A 1 183 ? -15.892 3.291 22.337 1.00 72.94 183 PHE A CA 1
ATOM 1425 C C . PHE A 1 183 ? -15.117 4.533 21.896 1.00 72.94 183 PHE A C 1
ATOM 1427 O O . PHE A 1 183 ? -15.366 5.635 22.391 1.00 72.94 183 PHE A O 1
ATOM 1434 N N . GLY A 1 184 ? -14.119 4.334 21.038 1.00 61.22 184 GLY A N 1
ATOM 1435 C CA . GLY A 1 184 ? -13.288 5.401 20.485 1.00 61.22 184 GLY A CA 1
ATOM 1436 C C . GLY A 1 184 ? -13.372 5.454 18.961 1.00 61.22 184 GLY A C 1
ATOM 1437 O O . GLY A 1 184 ? -13.454 4.408 18.327 1.00 61.22 184 GLY A O 1
ATOM 1438 N N . THR A 1 185 ? -13.317 6.643 18.370 1.00 63.59 185 THR A N 1
ATOM 143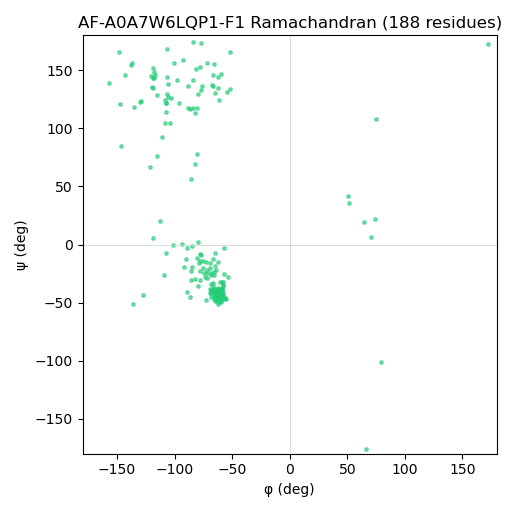9 C CA . THR A 1 185 ? -13.194 6.840 16.913 1.00 63.59 185 THR A CA 1
ATOM 1440 C C . THR A 1 185 ? -11.896 7.565 16.582 1.00 63.59 185 THR A C 1
ATOM 1442 O O . THR A 1 185 ? -11.481 8.447 17.330 1.00 63.59 185 THR A O 1
ATOM 1445 N N . THR A 1 186 ? -11.245 7.224 15.471 1.00 54.66 186 THR A N 1
ATOM 1446 C CA . THR A 1 186 ? -10.031 7.917 14.999 1.00 54.66 186 THR A CA 1
ATOM 1447 C C . THR A 1 186 ? -10.306 9.219 14.252 1.00 54.66 186 THR A C 1
ATOM 1449 O O . THR A 1 186 ? -9.379 9.993 14.032 1.00 54.66 186 THR A O 1
ATOM 1452 N N . ARG A 1 187 ? -11.560 9.488 13.881 1.00 54.97 187 ARG A N 1
ATOM 1453 C CA . ARG A 1 187 ? -11.977 10.730 13.225 1.00 54.97 187 ARG A CA 1
ATOM 1454 C C . ARG A 1 187 ? -13.256 11.199 13.904 1.00 54.97 187 ARG A C 1
ATOM 1456 O O . ARG A 1 187 ? -14.213 10.433 13.935 1.00 54.97 187 ARG A O 1
ATOM 1463 N N . GLY A 1 188 ? -13.206 12.379 14.516 1.00 45.69 188 GLY A N 1
ATOM 1464 C CA . GLY A 1 188 ? -14.385 13.114 14.956 1.00 45.69 188 GLY A CA 1
ATOM 1465 C C . GLY A 1 188 ? -14.631 14.233 13.956 1.00 45.69 188 GLY A C 1
ATOM 1466 O O . GLY A 1 188 ? -13.691 14.967 13.637 1.00 45.69 188 GLY A O 1
ATOM 1467 N N . VAL A 1 189 ? -15.835 14.317 13.405 1.00 41.50 189 VAL A N 1
ATOM 1468 C CA . VAL A 1 189 ? -16.243 15.479 12.608 1.00 41.50 189 VAL A CA 1
ATOM 1469 C C . VAL A 1 189 ? -16.730 16.552 13.587 1.00 41.50 189 VAL A C 1
ATOM 1471 O O . VAL A 1 189 ? -17.685 16.311 14.323 1.00 41.50 189 VAL A O 1
ATOM 1474 N N . ASP A 1 190 ? -16.049 17.702 13.627 1.00 37.09 190 ASP A N 1
ATOM 1475 C CA . ASP A 1 190 ? -16.597 18.936 14.219 1.00 37.09 190 ASP A CA 1
ATOM 1476 C C . ASP A 1 190 ? -17.731 19.500 13.343 1.00 37.09 190 ASP A C 1
ATOM 1478 O O . ASP A 1 190 ? -17.583 19.487 12.094 1.00 37.09 190 ASP A O 1
#

Sequence (190 aa):
MSGDQERLAEEIAESGLFDEAWYVSVYGDSALVGLSPLEHFVRFGLMLRRDPGPAFDTRFYLEENGDIGEADIDPLLHYIRFGQAEGRAATRSALAYLGDPLSFSDNEMSGPYRYKGGRSADPDKLTILLCAHSSGTELFGSERSLIDVLLALSDLDFNIVVTLPSDENNEYIEYILSVVRTFGTTRGVD

Radius of gyration: 25.78 Å; Cα contacts (8 Å, |Δi|>4): 245; chains: 1; bounding box: 53×32×70 Å